Protein AF-A0A9W2XJ76-F1 (afdb_monomer_lite)

pLDDT: mean 70.14, std 24.73, range [24.8, 97.0]

Structure (mmCIF, N/CA/C/O backbone):
data_AF-A0A9W2XJ76-F1
#
_entry.id   AF-A0A9W2XJ76-F1
#
loop_
_atom_site.group_PDB
_atom_site.id
_atom_site.type_symbol
_atom_site.label_atom_id
_atom_site.label_alt_id
_atom_site.label_comp_id
_atom_site.label_asym_id
_atom_site.label_entity_id
_atom_site.label_seq_id
_atom_site.pdbx_PDB_ins_code
_atom_site.Cartn_x
_atom_site.Cartn_y
_atom_site.Cartn_z
_atom_site.occupancy
_atom_site.B_iso_or_equiv
_atom_site.auth_seq_id
_atom_site.auth_comp_id
_atom_site.auth_asym_id
_atom_site.auth_atom_id
_atom_site.pdbx_PDB_model_num
ATOM 1 N N . MET A 1 1 ? 12.621 5.490 34.654 1.00 49.81 1 MET A N 1
ATOM 2 C CA . MET A 1 1 ? 11.728 4.891 33.654 1.00 49.81 1 MET A CA 1
ATOM 3 C C . MET A 1 1 ? 11.368 3.554 34.236 1.00 49.81 1 MET A C 1
ATOM 5 O O . MET A 1 1 ? 12.256 2.725 34.402 1.00 49.81 1 MET A O 1
ATOM 9 N N . GLU A 1 2 ? 10.138 3.445 34.709 1.00 52.06 2 GLU A N 1
ATOM 10 C CA . GLU A 1 2 ? 9.515 2.141 34.898 1.00 52.06 2 GLU A CA 1
ATOM 11 C C . GLU A 1 2 ? 9.186 1.622 33.486 1.00 52.06 2 GLU A C 1
ATOM 13 O O . GLU A 1 2 ? 9.011 2.428 32.572 1.00 52.06 2 GLU A O 1
ATOM 18 N N . ASP A 1 3 ? 9.234 0.308 33.265 1.00 61.84 3 ASP A N 1
ATOM 19 C CA . ASP A 1 3 ? 8.864 -0.258 31.963 1.00 61.84 3 ASP A CA 1
ATOM 20 C C . ASP A 1 3 ? 7.332 -0.316 31.900 1.00 61.84 3 ASP A C 1
ATOM 22 O O . ASP A 1 3 ? 6.719 -1.207 32.495 1.00 61.84 3 ASP A O 1
ATOM 26 N N . ASP A 1 4 ? 6.722 0.654 31.215 1.00 74.88 4 ASP A N 1
ATOM 27 C CA . ASP A 1 4 ? 5.271 0.725 31.046 1.00 74.88 4 ASP A CA 1
ATOM 28 C C . ASP A 1 4 ? 4.713 -0.550 30.398 1.00 74.88 4 ASP A C 1
ATOM 30 O O . ASP A 1 4 ? 5.303 -1.144 29.487 1.00 74.88 4 ASP A O 1
ATOM 34 N N . ALA A 1 5 ? 3.555 -0.996 30.890 1.00 82.38 5 ALA A N 1
ATOM 35 C CA . ALA A 1 5 ? 2.955 -2.245 30.444 1.00 82.38 5 ALA A CA 1
ATOM 36 C C . ALA A 1 5 ? 2.554 -2.158 28.955 1.00 82.38 5 ALA A C 1
ATOM 38 O O . ALA A 1 5 ? 1.873 -1.206 28.560 1.00 82.38 5 ALA A O 1
ATOM 39 N N . PRO A 1 6 ? 2.927 -3.147 28.117 1.00 84.31 6 PRO A N 1
ATOM 40 C CA . PRO A 1 6 ? 2.654 -3.099 26.687 1.00 84.31 6 PRO A CA 1
ATOM 41 C C . PRO A 1 6 ? 1.154 -3.241 26.415 1.00 84.31 6 PRO A C 1
ATOM 43 O O . PRO A 1 6 ? 0.544 -4.248 26.781 1.00 84.31 6 PRO A O 1
ATOM 46 N N . VAL A 1 7 ? 0.571 -2.264 25.721 1.00 85.69 7 VAL A N 1
ATOM 47 C CA . VAL A 1 7 ? -0.830 -2.330 25.284 1.00 85.69 7 VAL A CA 1
ATOM 48 C C . VAL A 1 7 ? -0.956 -3.294 24.109 1.00 85.69 7 VAL A C 1
ATOM 50 O O . VAL A 1 7 ? -0.155 -3.280 23.172 1.00 85.69 7 VAL A O 1
ATOM 53 N N . ILE A 1 8 ? -1.968 -4.159 24.164 1.00 88.44 8 ILE A N 1
ATOM 54 C CA . ILE A 1 8 ? -2.186 -5.224 23.185 1.00 88.44 8 ILE A CA 1
ATOM 55 C C . ILE A 1 8 ? -3.552 -5.020 22.537 1.00 88.44 8 ILE A C 1
ATOM 57 O O . ILE A 1 8 ? -4.584 -5.169 23.189 1.00 88.44 8 ILE A O 1
ATOM 61 N N . TYR A 1 9 ? -3.556 -4.733 21.236 1.00 87.94 9 TYR A N 1
ATOM 62 C CA . TYR A 1 9 ? -4.773 -4.723 20.431 1.00 87.94 9 TYR A CA 1
ATOM 63 C C . TYR A 1 9 ? -4.997 -6.087 19.761 1.00 87.94 9 TYR A C 1
ATOM 65 O O . TYR A 1 9 ? -4.130 -6.589 19.043 1.00 87.94 9 TYR A O 1
ATOM 73 N N . GLY A 1 10 ? -6.161 -6.693 20.008 1.00 89.56 10 GLY A N 1
ATOM 74 C CA . GLY A 1 10 ? -6.577 -7.961 19.407 1.00 89.56 10 GLY A CA 1
ATOM 75 C C . GLY A 1 10 ? -7.349 -7.761 18.101 1.00 89.56 10 GLY A C 1
ATOM 76 O O . GLY A 1 10 ? -8.190 -6.872 18.003 1.00 89.56 10 GLY A O 1
ATOM 77 N N . LEU A 1 11 ? -7.089 -8.620 17.113 1.00 89.31 11 LEU A N 1
ATOM 78 C CA . LEU A 1 11 ? -7.784 -8.648 15.823 1.00 89.31 11 LEU A CA 1
ATOM 79 C C . LEU A 1 11 ? -8.655 -9.904 15.721 1.00 89.31 11 LEU A C 1
ATOM 81 O O . LEU A 1 11 ? -8.211 -10.999 16.063 1.00 89.31 11 LEU A O 1
ATOM 85 N N . GLU A 1 12 ? -9.878 -9.746 15.220 1.00 89.06 12 GLU A N 1
ATOM 86 C CA . GLU A 1 12 ? -10.845 -10.843 15.043 1.00 89.06 12 GLU A CA 1
ATOM 87 C C . GLU A 1 12 ? -10.521 -11.710 13.814 1.00 89.06 12 GLU A C 1
ATOM 89 O O . GLU A 1 12 ? -10.774 -12.916 13.799 1.00 89.06 12 GLU A O 1
ATOM 94 N N . PHE A 1 13 ? -9.903 -11.107 12.794 1.00 90.31 13 PHE A N 1
ATOM 95 C CA . PHE A 1 13 ? -9.449 -11.774 11.577 1.00 90.31 13 PHE A CA 1
ATOM 96 C C . PHE A 1 13 ? -7.923 -11.722 11.449 1.00 90.31 13 PHE A C 1
ATOM 98 O O . PHE A 1 13 ? -7.260 -10.835 11.989 1.00 90.31 13 PHE A O 1
ATOM 105 N N . GLN A 1 14 ? -7.351 -12.661 10.688 1.00 91.00 14 GLN A N 1
ATOM 106 C CA . GLN A 1 14 ? -5.931 -12.610 10.333 1.00 91.00 14 GLN A CA 1
ATOM 107 C C . GLN A 1 14 ? -5.629 -11.316 9.569 1.00 91.00 14 GLN A C 1
ATOM 109 O O . GLN A 1 14 ? -6.435 -10.883 8.748 1.00 91.00 14 GLN A O 1
ATOM 114 N N . ALA A 1 15 ? -4.464 -10.720 9.812 1.00 87.75 15 ALA A N 1
ATOM 115 C CA . ALA A 1 15 ? -4.019 -9.496 9.157 1.00 87.75 15 ALA A CA 1
ATOM 116 C C . ALA A 1 15 ? -2.568 -9.626 8.691 1.00 87.75 15 ALA A C 1
ATOM 118 O O . ALA A 1 15 ? -1.781 -10.392 9.247 1.00 87.75 15 ALA A O 1
ATOM 119 N N . ARG A 1 16 ? -2.213 -8.866 7.652 1.00 86.06 16 ARG A N 1
ATOM 120 C CA . ARG A 1 16 ? -0.876 -8.916 7.029 1.00 86.06 16 ARG A CA 1
ATOM 121 C C . ARG A 1 16 ? -0.319 -7.541 6.686 1.00 86.06 16 ARG A C 1
ATOM 123 O O . ARG A 1 16 ? 0.897 -7.359 6.691 1.00 86.06 16 ARG A O 1
ATOM 130 N N . ALA A 1 17 ? -1.193 -6.585 6.384 1.00 88.62 17 ALA A N 1
ATOM 131 C CA . ALA A 1 17 ? -0.817 -5.216 6.074 1.00 88.62 17 ALA A CA 1
ATOM 132 C C . ALA A 1 17 ? -0.960 -4.322 7.315 1.00 88.62 17 ALA A C 1
ATOM 134 O O . ALA A 1 17 ? -2.017 -4.296 7.939 1.00 88.62 17 ALA A O 1
ATOM 135 N N . LEU A 1 18 ? 0.096 -3.569 7.625 1.00 92.12 18 LEU A N 1
ATOM 136 C CA . LEU A 1 18 ? 0.134 -2.505 8.631 1.00 92.12 18 LEU A CA 1
ATOM 137 C C . LEU A 1 18 ? 0.858 -1.303 8.019 1.00 92.12 18 LEU A C 1
ATOM 139 O O . LEU A 1 18 ? 1.911 -1.466 7.396 1.00 92.12 18 LEU A O 1
ATOM 143 N N . THR A 1 19 ? 0.344 -0.098 8.245 1.00 93.12 19 THR A N 1
ATOM 144 C CA . THR A 1 19 ? 1.061 1.151 7.964 1.00 93.12 19 THR A CA 1
ATOM 145 C C . THR A 1 19 ? 0.672 2.236 8.967 1.00 93.12 19 THR A C 1
ATOM 147 O O . THR A 1 19 ? -0.400 2.162 9.557 1.00 93.12 19 THR A O 1
ATOM 150 N N . ALA A 1 20 ? 1.523 3.240 9.173 1.00 92.00 20 ALA A N 1
ATOM 151 C CA . ALA A 1 20 ? 1.112 4.466 9.863 1.00 92.00 20 ALA A CA 1
ATOM 152 C C . ALA A 1 20 ? 0.264 5.331 8.914 1.00 92.00 20 ALA A C 1
ATOM 154 O O . ALA A 1 20 ? 0.480 5.292 7.697 1.00 92.00 20 ALA A O 1
ATOM 155 N N . GLN A 1 21 ? -0.673 6.123 9.442 1.00 91.69 21 GLN A N 1
ATOM 156 C CA . GLN A 1 21 ? -1.415 7.099 8.638 1.00 91.69 21 GLN A CA 1
ATOM 157 C C . GLN A 1 21 ? -0.499 8.301 8.348 1.00 91.69 21 GLN A C 1
ATOM 159 O O . GLN A 1 21 ? -0.374 9.210 9.151 1.00 91.69 21 GLN A O 1
ATOM 164 N N . ALA A 1 22 ? 0.207 8.278 7.213 1.00 88.31 22 ALA A N 1
ATOM 165 C CA . ALA A 1 22 ? 1.370 9.141 6.957 1.00 88.31 22 ALA A CA 1
ATOM 166 C C . ALA A 1 22 ? 1.093 10.657 6.858 1.00 88.31 22 ALA A C 1
ATOM 168 O O . ALA A 1 22 ? 2.046 11.432 6.896 1.00 88.31 22 ALA A O 1
ATOM 169 N N . ALA A 1 23 ? -0.172 11.054 6.704 1.00 89.38 23 ALA A N 1
ATOM 170 C CA . ALA A 1 23 ? -0.636 12.442 6.720 1.00 89.38 23 ALA A CA 1
ATOM 171 C C . ALA A 1 23 ? -1.282 12.858 8.058 1.00 89.38 23 ALA A C 1
ATOM 173 O O . ALA A 1 23 ? -1.756 13.983 8.168 1.00 89.38 23 ALA A O 1
ATOM 174 N N . GLU A 1 24 ? -1.331 11.964 9.050 1.00 89.44 24 GLU A N 1
ATOM 175 C CA . GLU A 1 24 ? -1.649 12.318 10.433 1.00 89.44 24 GLU A CA 1
ATOM 176 C C . GLU A 1 24 ? -0.339 12.651 11.158 1.00 89.44 24 GLU A C 1
ATOM 178 O O . GLU A 1 24 ? 0.627 11.883 11.099 1.00 89.44 24 GLU A O 1
ATOM 183 N N . THR A 1 25 ? -0.286 13.824 11.784 1.00 88.19 25 THR A N 1
ATOM 184 C CA . THR A 1 25 ? 0.904 14.344 12.478 1.00 88.19 25 THR A CA 1
ATOM 185 C C . THR A 1 25 ? 0.696 14.504 13.973 1.00 88.19 25 THR A C 1
ATOM 187 O O . THR A 1 25 ? 1.684 14.581 14.704 1.00 88.19 25 THR A O 1
ATOM 190 N N . ASP A 1 26 ? -0.562 14.525 14.415 1.00 88.50 26 ASP A N 1
ATOM 191 C CA . ASP A 1 26 ? -0.940 15.001 15.744 1.00 88.50 26 ASP A CA 1
ATOM 192 C C . ASP A 1 26 ? -1.406 13.842 16.653 1.00 88.50 26 ASP A C 1
ATOM 194 O O . ASP A 1 26 ? -1.561 14.029 17.857 1.00 88.50 26 ASP A O 1
ATOM 198 N N . ALA A 1 27 ? -1.572 12.632 16.096 1.00 88.31 27 ALA A N 1
ATOM 199 C CA . ALA A 1 27 ? -1.938 11.401 16.804 1.00 88.31 27 ALA A CA 1
ATOM 200 C C . ALA A 1 27 ? -1.112 10.183 16.333 1.00 88.31 27 ALA A C 1
ATOM 202 O O . ALA A 1 27 ? -0.739 10.075 15.159 1.00 88.31 27 ALA A O 1
ATOM 203 N N . ILE A 1 28 ? -0.850 9.219 17.226 1.00 90.94 28 ILE A N 1
ATOM 204 C CA . ILE A 1 28 ? -0.092 7.997 16.902 1.00 90.94 28 ILE A CA 1
ATOM 205 C C . ILE A 1 28 ? -1.028 6.958 16.263 1.00 90.94 28 ILE A C 1
ATOM 207 O O . ILE A 1 28 ? -1.509 6.024 16.909 1.00 90.94 28 ILE A O 1
ATOM 211 N N . ARG A 1 29 ? -1.287 7.135 14.963 1.00 91.75 29 ARG A N 1
ATOM 212 C CA . ARG A 1 29 ? -2.337 6.409 14.237 1.00 91.75 29 ARG A CA 1
ATOM 213 C C . ARG A 1 29 ? -1.826 5.380 13.223 1.00 91.75 29 ARG A C 1
ATOM 215 O O . ARG A 1 29 ? -0.989 5.671 12.360 1.00 91.75 29 ARG A O 1
ATOM 222 N N . PHE A 1 30 ? -2.406 4.180 13.257 1.00 94.19 30 PHE A N 1
ATOM 223 C CA . PHE A 1 30 ? -2.074 3.060 12.369 1.00 94.19 30 PHE A CA 1
ATOM 224 C C . PHE A 1 30 ? -3.290 2.494 11.624 1.00 94.19 30 PHE A C 1
ATOM 226 O O . PHE A 1 30 ? -4.406 2.497 12.130 1.00 94.19 30 PHE A O 1
ATOM 233 N N . LEU A 1 31 ? -3.051 1.946 10.430 1.00 95.81 31 LEU A N 1
ATOM 234 C CA . LEU A 1 31 ? -4.028 1.245 9.593 1.00 95.81 31 LEU A CA 1
ATOM 235 C C . LEU A 1 31 ? -3.633 -0.232 9.470 1.00 95.81 31 LEU A C 1
ATOM 237 O O . LEU A 1 31 ? -2.517 -0.527 9.030 1.00 95.81 31 LEU A O 1
ATOM 241 N N . VAL A 1 32 ? -4.543 -1.151 9.804 1.00 96.56 32 VAL A N 1
ATOM 242 C CA . VAL A 1 32 ? -4.340 -2.611 9.720 1.00 96.56 32 VAL A CA 1
ATOM 243 C C . VAL A 1 32 ? -5.375 -3.254 8.803 1.00 96.56 32 VAL A C 1
ATOM 245 O O . VAL A 1 32 ? -6.569 -3.059 9.002 1.00 96.56 32 VAL A O 1
ATOM 248 N N . GLY A 1 33 ? -4.922 -4.046 7.826 1.00 95.06 33 GLY A N 1
ATOM 249 C CA . GLY A 1 33 ? -5.776 -4.725 6.845 1.00 95.06 33 GLY A CA 1
ATOM 250 C C . GLY A 1 33 ? -5.886 -6.234 7.057 1.00 95.06 33 GLY A C 1
ATOM 251 O O . GLY A 1 33 ? -4.862 -6.925 7.154 1.00 95.06 33 GLY A O 1
ATOM 252 N N . THR A 1 34 ? -7.121 -6.739 7.080 1.00 94.94 34 THR A N 1
ATOM 253 C CA . THR A 1 34 ? -7.435 -8.162 7.283 1.00 94.94 34 THR A CA 1
ATOM 254 C C . THR A 1 34 ? -7.310 -9.014 6.011 1.00 94.94 34 THR A C 1
ATOM 256 O O . THR A 1 34 ? -7.256 -8.502 4.892 1.00 94.94 34 THR A O 1
ATOM 259 N N . GLN A 1 35 ? -7.286 -10.337 6.191 1.00 93.50 35 GLN A N 1
ATOM 260 C CA . GLN A 1 35 ? -7.224 -11.368 5.150 1.00 93.50 35 GLN A CA 1
ATOM 261 C C . GLN A 1 35 ? -8.243 -12.492 5.428 1.00 93.50 35 GLN A C 1
ATOM 263 O O . GLN A 1 35 ? -7.893 -13.631 5.731 1.00 93.50 35 GLN A O 1
ATOM 268 N N . SER A 1 36 ? -9.531 -12.152 5.383 1.00 90.81 36 SER A N 1
ATOM 269 C CA . SER A 1 36 ? -10.644 -13.098 5.472 1.00 90.81 36 SER A CA 1
ATOM 270 C C . SER A 1 36 ? -11.057 -13.592 4.084 1.00 90.81 36 SER A C 1
ATOM 272 O O . SER A 1 36 ? -11.320 -12.797 3.184 1.00 90.81 36 SER A O 1
ATOM 274 N N . LEU A 1 37 ? -11.178 -14.916 3.945 1.00 87.25 37 LEU A N 1
ATOM 275 C CA . LEU A 1 37 ? -11.743 -15.605 2.774 1.00 87.25 37 LEU A CA 1
ATOM 276 C C . LEU A 1 37 ? -13.251 -15.907 2.914 1.00 87.25 37 LEU A C 1
ATOM 278 O O . LEU A 1 37 ? -13.826 -16.552 2.040 1.00 87.25 37 LEU A O 1
ATOM 282 N N . LYS A 1 38 ? -13.878 -15.532 4.039 1.00 88.50 38 LYS A N 1
ATOM 283 C CA . LYS A 1 38 ? -15.260 -15.927 4.400 1.00 88.50 38 LYS A CA 1
ATOM 284 C C . LYS A 1 38 ? -16.198 -14.764 4.719 1.00 88.50 38 LYS A C 1
ATOM 286 O O . LYS A 1 38 ? -17.409 -14.952 4.705 1.00 88.50 38 LYS A O 1
ATOM 291 N N . PHE A 1 39 ? -15.636 -13.610 5.050 1.00 90.56 39 PHE A N 1
ATOM 292 C CA . PHE A 1 39 ? -16.341 -12.410 5.487 1.00 90.56 39 PHE A CA 1
ATOM 293 C C . PHE A 1 39 ? -15.743 -11.210 4.756 1.00 90.56 39 PHE A C 1
ATOM 295 O O . PHE A 1 39 ? -14.593 -11.288 4.310 1.00 90.56 39 PHE A O 1
ATOM 302 N N . ASP A 1 40 ? -16.492 -10.111 4.672 1.00 92.62 40 ASP A N 1
ATOM 303 C CA . ASP A 1 40 ? -15.953 -8.842 4.183 1.00 92.62 40 ASP A CA 1
ATOM 304 C C . ASP A 1 40 ? -14.705 -8.455 4.983 1.00 92.62 40 ASP A C 1
ATOM 306 O O . ASP A 1 40 ? -14.625 -8.665 6.198 1.00 92.62 40 ASP A O 1
ATOM 310 N N . ASN A 1 41 ? -13.704 -7.920 4.286 1.00 94.81 41 ASN A N 1
ATOM 311 C CA . ASN A 1 41 ? -12.463 -7.515 4.923 1.00 94.81 41 ASN A CA 1
ATOM 312 C C . ASN A 1 41 ? -12.615 -6.146 5.580 1.00 94.81 41 ASN A C 1
ATOM 314 O O . ASN A 1 41 ? -13.583 -5.423 5.350 1.00 94.81 41 ASN A O 1
ATOM 318 N N . GLN A 1 42 ? -11.666 -5.807 6.443 1.00 95.69 42 GLN A N 1
ATOM 319 C CA . GLN A 1 42 ? -11.723 -4.633 7.295 1.00 95.69 42 GLN A CA 1
ATOM 320 C C . GLN A 1 42 ? -10.382 -3.900 7.275 1.00 95.69 42 GLN A C 1
ATOM 322 O O . GLN A 1 42 ? -9.313 -4.521 7.230 1.00 95.69 42 GLN A O 1
ATOM 327 N N . ILE A 1 43 ? -10.447 -2.570 7.333 1.00 96.31 43 ILE A N 1
ATOM 328 C CA . ILE A 1 43 ? -9.339 -1.728 7.773 1.00 96.31 43 ILE A CA 1
ATOM 329 C C . ILE A 1 43 ? -9.655 -1.259 9.189 1.00 96.31 43 ILE A C 1
ATOM 331 O O . ILE A 1 43 ? -10.570 -0.464 9.397 1.00 96.31 43 ILE A O 1
ATOM 335 N N . HIS A 1 44 ? -8.884 -1.751 10.156 1.00 95.06 44 HIS A N 1
ATOM 336 C CA . HIS A 1 44 ? -8.889 -1.211 11.511 1.00 95.06 44 HIS A CA 1
ATOM 337 C C . HIS A 1 44 ? -8.008 0.035 11.530 1.00 95.06 44 HIS A C 1
ATOM 339 O O . HIS A 1 44 ? -6.844 -0.020 11.121 1.00 95.06 44 HIS A O 1
ATOM 345 N N . ILE A 1 45 ? -8.563 1.137 12.016 1.00 95.00 45 ILE A N 1
ATOM 346 C CA . ILE A 1 45 ? -7.839 2.364 12.320 1.00 95.00 45 ILE A CA 1
ATOM 347 C C . ILE A 1 45 ? -7.609 2.351 13.826 1.00 95.00 45 ILE A C 1
ATOM 349 O O . ILE A 1 45 ? -8.563 2.256 14.595 1.00 95.00 45 ILE A O 1
ATOM 353 N N . ILE A 1 46 ? -6.341 2.346 14.220 1.00 93.56 46 ILE A N 1
ATOM 354 C CA . ILE A 1 46 ? -5.885 2.186 15.599 1.00 93.56 46 ILE A CA 1
ATOM 355 C C . ILE A 1 46 ? -5.268 3.513 16.018 1.00 93.56 46 ILE A C 1
ATOM 357 O O . ILE A 1 46 ? -4.247 3.908 15.452 1.00 93.56 46 ILE A O 1
ATOM 361 N N . ASP A 1 47 ? -5.879 4.162 17.001 1.00 92.25 47 ASP A N 1
ATOM 362 C CA . ASP A 1 47 ? -5.367 5.371 17.637 1.00 92.25 47 ASP A CA 1
ATOM 363 C C . ASP A 1 47 ? -4.742 5.007 18.976 1.00 92.25 47 ASP A C 1
ATOM 365 O O . ASP A 1 47 ? -5.427 4.481 19.854 1.00 92.25 47 ASP A O 1
ATOM 369 N N . PHE A 1 48 ? -3.443 5.264 19.121 1.00 91.56 48 PHE A N 1
ATOM 370 C CA . PHE A 1 48 ? -2.724 5.078 20.375 1.00 91.56 48 PHE A CA 1
ATOM 371 C C . PHE A 1 48 ? -2.505 6.426 21.067 1.00 91.56 48 PHE A C 1
ATOM 373 O O . PHE A 1 48 ? -1.914 7.341 20.495 1.00 91.56 48 PHE A O 1
ATOM 380 N N . ASP A 1 49 ? -2.991 6.513 22.299 1.00 90.31 49 ASP A N 1
ATOM 381 C CA . ASP A 1 49 ? -2.759 7.596 23.248 1.00 90.31 49 ASP A CA 1
ATOM 382 C C . ASP A 1 49 ? -1.614 7.160 24.174 1.00 90.31 49 ASP A C 1
ATOM 384 O O . ASP A 1 49 ? -1.779 6.223 24.962 1.00 90.31 49 ASP A O 1
ATOM 388 N N . ASP A 1 50 ? -0.447 7.797 24.044 1.00 88.62 50 ASP A N 1
ATOM 389 C CA . ASP A 1 50 ? 0.753 7.487 24.826 1.00 88.62 50 ASP A CA 1
ATOM 390 C C . ASP A 1 50 ? 0.835 8.233 26.169 1.00 88.62 50 ASP A C 1
ATOM 392 O O . ASP A 1 50 ? 1.653 7.857 27.009 1.00 88.62 50 ASP A O 1
ATOM 396 N N . GLU A 1 51 ? -0.039 9.214 26.427 1.00 89.38 51 GLU A N 1
ATOM 397 C CA . GLU A 1 51 ? -0.165 9.856 27.745 1.00 89.38 51 GLU A CA 1
ATOM 398 C C . GLU A 1 51 ? -0.990 8.991 28.712 1.00 89.38 51 GLU A C 1
ATOM 400 O O . GLU A 1 51 ? -0.624 8.829 29.877 1.00 89.38 51 GLU A O 1
ATOM 405 N N . ASN A 1 52 ? -2.088 8.403 28.227 1.00 88.81 52 ASN A N 1
ATOM 406 C CA . ASN A 1 52 ? -2.992 7.552 29.009 1.00 88.81 52 ASN A CA 1
ATOM 407 C C . ASN A 1 52 ? -2.746 6.045 28.802 1.00 88.81 52 ASN A C 1
ATOM 409 O O . ASN A 1 52 ? -3.322 5.226 29.521 1.00 88.81 52 ASN A O 1
ATOM 413 N N . ASN A 1 53 ? -1.895 5.671 27.839 1.00 88.56 53 ASN A N 1
ATOM 414 C CA . ASN A 1 53 ? -1.605 4.291 27.433 1.00 88.56 53 ASN A CA 1
ATOM 415 C C . ASN A 1 53 ? -2.873 3.529 26.968 1.00 88.56 53 ASN A C 1
ATOM 417 O O . ASN A 1 53 ? -3.100 2.368 27.322 1.00 88.56 53 ASN A O 1
ATOM 421 N N . ILE A 1 54 ? -3.727 4.204 26.187 1.00 89.50 54 ILE A N 1
ATOM 422 C CA . ILE A 1 54 ? -5.035 3.716 25.709 1.00 89.50 54 ILE A CA 1
ATOM 423 C C . ILE A 1 54 ? -4.992 3.474 24.194 1.00 89.50 54 ILE A C 1
ATOM 425 O O . ILE A 1 54 ? -4.338 4.200 23.450 1.00 89.50 54 ILE A O 1
ATOM 429 N N . ILE A 1 55 ? -5.724 2.457 23.721 1.00 90.62 55 ILE A N 1
ATOM 430 C CA . ILE A 1 55 ? -5.992 2.252 22.291 1.00 90.62 55 ILE A CA 1
ATOM 431 C C . ILE A 1 55 ? -7.478 2.472 21.999 1.00 90.62 55 ILE A C 1
ATOM 433 O O . ILE A 1 55 ? -8.330 1.719 22.474 1.00 90.62 55 ILE A O 1
ATOM 437 N N . ASN A 1 56 ? -7.760 3.455 21.148 1.00 90.94 56 ASN A N 1
ATOM 438 C CA . ASN A 1 56 ? -9.054 3.660 20.506 1.00 90.94 56 ASN A CA 1
ATOM 439 C C . ASN A 1 56 ? -9.069 2.988 19.121 1.00 90.94 56 ASN A C 1
ATOM 441 O O . ASN A 1 56 ? -8.020 2.761 18.508 1.00 90.94 56 ASN A O 1
ATOM 445 N N . LYS A 1 57 ? -10.261 2.634 18.620 1.00 90.50 57 LYS A N 1
ATOM 446 C CA . LYS A 1 57 ? -10.419 1.943 17.330 1.00 90.50 57 LYS A CA 1
ATOM 447 C C . LYS A 1 57 ? -11.612 2.458 16.527 1.00 90.50 57 LYS A C 1
ATOM 449 O O . LYS A 1 57 ? -12.686 2.651 17.088 1.00 90.50 57 LYS A O 1
ATOM 454 N N . ASN A 1 58 ? -11.460 2.525 15.206 1.00 93.00 58 ASN A N 1
ATOM 455 C CA . ASN A 1 58 ? -12.577 2.437 14.259 1.00 93.00 58 ASN A CA 1
ATOM 456 C C . ASN A 1 58 ? -12.308 1.307 13.243 1.00 93.00 58 ASN A C 1
ATOM 458 O O . ASN A 1 58 ? -11.170 0.866 13.075 1.00 93.00 58 ASN A O 1
ATOM 462 N N . VAL A 1 59 ? -13.350 0.790 12.593 1.00 93.94 59 VAL A N 1
ATOM 463 C CA . VAL A 1 59 ? -13.295 -0.339 11.658 1.00 93.94 59 VAL A CA 1
ATOM 464 C C . VAL A 1 59 ? -14.117 -0.011 10.413 1.00 93.94 59 VAL A C 1
ATOM 466 O O . VAL A 1 59 ? -15.338 0.110 10.484 1.00 93.94 59 VAL A O 1
ATOM 469 N N . LEU A 1 60 ? -13.447 0.097 9.265 1.00 95.94 60 LEU A N 1
ATOM 470 C CA . LEU A 1 60 ? -14.079 0.356 7.969 1.00 95.94 60 LEU A CA 1
ATOM 471 C C . LEU A 1 60 ? -14.107 -0.914 7.109 1.00 95.94 60 LEU A C 1
ATOM 473 O O . LEU A 1 60 ? -13.108 -1.631 7.029 1.00 95.94 60 LEU A O 1
ATOM 477 N N . LEU A 1 61 ? -15.223 -1.181 6.427 1.00 96.12 61 LEU A N 1
ATOM 478 C CA . LEU A 1 61 ? -15.361 -2.312 5.509 1.00 96.12 61 LEU A CA 1
ATOM 479 C C . LEU A 1 61 ? -14.573 -2.097 4.209 1.00 96.12 61 LEU A C 1
ATOM 481 O O . LEU A 1 61 ? -14.670 -1.069 3.536 1.00 96.12 61 LEU A O 1
ATOM 485 N N . HIS A 1 62 ? -13.862 -3.148 3.814 1.00 95.88 62 HIS A N 1
ATOM 486 C CA . HIS A 1 62 ? -13.202 -3.334 2.529 1.00 95.88 62 HIS A CA 1
ATOM 487 C C . HIS A 1 62 ? -13.822 -4.558 1.843 1.00 95.88 62 HIS A C 1
ATOM 489 O O . HIS A 1 62 ? -13.398 -5.701 2.012 1.00 95.88 62 HIS A O 1
ATOM 495 N N . GLN A 1 63 ? -14.880 -4.317 1.072 1.00 93.00 63 GLN A N 1
ATOM 496 C CA . GLN A 1 63 ? -15.675 -5.373 0.428 1.00 93.00 63 GLN A CA 1
ATOM 497 C C . GLN A 1 63 ? -15.054 -5.892 -0.886 1.00 93.00 63 GLN A C 1
ATOM 499 O O . GLN A 1 63 ? -15.689 -6.634 -1.633 1.00 93.00 63 GLN A O 1
ATOM 504 N N . ALA A 1 64 ? -13.832 -5.467 -1.228 1.00 92.56 64 ALA A N 1
ATOM 505 C CA . ALA A 1 64 ? -13.240 -5.747 -2.536 1.00 92.56 64 ALA A CA 1
ATOM 506 C C . ALA A 1 64 ? -12.332 -6.989 -2.557 1.00 92.56 64 ALA A C 1
ATOM 508 O O . ALA A 1 64 ? -12.187 -7.600 -3.619 1.00 92.56 64 ALA A O 1
ATOM 509 N N . GLY A 1 65 ? -11.753 -7.386 -1.416 1.00 92.94 65 GLY A N 1
ATOM 510 C CA . GLY A 1 65 ? -10.958 -8.613 -1.296 1.00 92.94 65 GLY A CA 1
ATOM 511 C C . GLY A 1 65 ? -10.086 -8.684 -0.038 1.00 92.94 65 GLY A C 1
ATOM 512 O O . GLY A 1 65 ? -10.103 -7.780 0.791 1.00 92.94 65 GLY A O 1
ATOM 513 N N . GLU A 1 66 ? -9.289 -9.749 0.094 1.00 94.06 66 GLU A N 1
ATOM 514 C CA . GLU A 1 66 ? -8.273 -9.854 1.157 1.00 94.06 66 GLU A CA 1
ATOM 515 C C . GLU A 1 66 ? -7.243 -8.729 1.001 1.00 94.06 66 GLU A C 1
ATOM 517 O O . GLU A 1 66 ? -6.773 -8.506 -0.113 1.00 94.06 66 GLU A O 1
ATOM 522 N N . ILE A 1 67 ? -6.803 -8.069 2.073 1.00 95.06 67 ILE A N 1
ATOM 523 C CA . ILE A 1 67 ? -5.860 -6.946 1.968 1.00 95.06 67 ILE A CA 1
ATOM 524 C C . ILE A 1 67 ? -4.415 -7.451 2.090 1.00 95.06 67 ILE A C 1
ATOM 526 O O . ILE A 1 67 ? -3.991 -7.948 3.131 1.00 95.06 67 ILE A O 1
ATOM 530 N N . TRP A 1 68 ? -3.625 -7.313 1.023 1.00 92.94 68 TRP A N 1
ATOM 531 C CA . TRP A 1 68 ? -2.234 -7.792 0.951 1.00 92.94 68 TRP A CA 1
ATOM 532 C C . TRP A 1 68 ? -1.188 -6.688 1.147 1.00 92.94 68 TRP A C 1
ATOM 534 O O . TRP A 1 68 ? -0.081 -6.965 1.611 1.00 92.94 68 TRP A O 1
ATOM 544 N N . HIS A 1 69 ? -1.543 -5.435 0.855 1.00 94.19 69 HIS A N 1
ATOM 545 C CA . HIS A 1 69 ? -0.722 -4.252 1.119 1.00 94.19 69 HIS A CA 1
ATOM 546 C C . HIS A 1 69 ? -1.626 -3.044 1.403 1.00 94.19 69 HIS A C 1
ATOM 548 O O . HIS A 1 69 ? -2.645 -2.894 0.734 1.00 94.19 69 HIS A O 1
ATOM 554 N N . ILE A 1 70 ? -1.229 -2.157 2.325 1.00 95.50 70 ILE A N 1
ATOM 555 C CA . ILE A 1 70 ? -1.829 -0.824 2.520 1.00 95.50 70 ILE A CA 1
ATOM 556 C C . ILE A 1 70 ? -0.724 0.230 2.403 1.00 95.50 70 ILE A C 1
ATOM 558 O O . ILE A 1 70 ? 0.361 0.060 2.960 1.00 95.50 70 ILE A O 1
ATOM 562 N N . GLY A 1 71 ? -1.004 1.338 1.720 1.00 94.94 71 GLY A N 1
ATOM 563 C CA . GLY A 1 71 ? -0.243 2.580 1.846 1.00 94.94 71 GLY A CA 1
ATOM 564 C C . GLY A 1 71 ? -1.167 3.735 2.224 1.00 94.94 71 GLY A C 1
ATOM 565 O O . GLY A 1 71 ? -2.125 3.993 1.507 1.00 94.94 71 GLY A O 1
ATOM 566 N N . ALA A 1 72 ? -0.887 4.459 3.306 1.00 94.25 72 ALA A N 1
ATOM 567 C CA . ALA A 1 72 ? -1.571 5.720 3.600 1.00 94.25 72 ALA A CA 1
ATOM 568 C C . ALA A 1 72 ? -1.042 6.840 2.691 1.00 94.25 72 ALA A C 1
ATOM 570 O O . ALA A 1 72 ? 0.160 6.866 2.403 1.00 94.25 72 ALA A O 1
ATOM 571 N N . SER A 1 73 ? -1.916 7.750 2.256 1.00 95.00 73 SER A N 1
ATOM 572 C CA . SER A 1 73 ? -1.497 8.965 1.554 1.00 95.00 73 SER A CA 1
ATOM 573 C C . SER A 1 73 ? -0.632 9.845 2.475 1.00 95.00 73 SER A C 1
ATOM 575 O O . SER A 1 73 ? -0.877 9.896 3.681 1.00 95.00 73 SER A O 1
ATOM 577 N N . PRO A 1 74 ? 0.393 10.529 1.934 1.00 91.62 74 PRO A N 1
ATOM 578 C CA . PRO A 1 74 ? 1.238 11.464 2.671 1.00 91.62 74 PRO A CA 1
ATOM 579 C C . PRO A 1 74 ? 0.687 12.901 2.680 1.00 91.62 74 PRO A C 1
ATOM 581 O O . PRO A 1 74 ? 1.337 13.772 3.247 1.00 91.62 74 PRO A O 1
ATOM 584 N N . ALA A 1 75 ? -0.461 13.157 2.036 1.00 92.06 75 ALA A N 1
ATOM 585 C CA . ALA A 1 75 ? -1.051 14.496 1.903 1.00 92.06 75 ALA A CA 1
ATOM 586 C C . ALA A 1 75 ? -2.518 14.607 2.372 1.00 92.06 75 ALA A C 1
ATOM 588 O O . ALA A 1 75 ? -2.981 15.711 2.636 1.00 92.06 75 ALA A O 1
ATOM 589 N N . ASP A 1 76 ? -3.248 13.492 2.492 1.00 93.12 76 ASP A N 1
ATOM 590 C CA . ASP A 1 76 ? -4.631 13.457 2.994 1.00 93.12 76 ASP A CA 1
ATOM 591 C C . ASP A 1 76 ? -4.808 12.218 3.877 1.00 93.12 76 ASP A C 1
ATOM 593 O O . ASP A 1 76 ? -4.679 11.088 3.400 1.00 93.12 76 ASP A O 1
ATOM 597 N N . LYS A 1 77 ? -5.105 12.412 5.166 1.00 93.31 77 LYS A N 1
ATOM 598 C CA . LYS A 1 77 ? -5.236 11.304 6.122 1.00 93.31 77 LYS A CA 1
ATOM 599 C C . LYS A 1 77 ? -6.415 10.372 5.817 1.00 93.31 77 LYS A C 1
ATOM 601 O O . LYS A 1 77 ? -6.342 9.184 6.126 1.00 93.31 77 LYS A O 1
ATOM 606 N N . SER A 1 78 ? -7.450 10.872 5.139 1.00 94.31 78 SER A N 1
ATOM 607 C CA . SER A 1 78 ? -8.612 10.086 4.709 1.00 94.31 78 SER A CA 1
ATOM 608 C C . SER A 1 78 ? -8.341 9.199 3.488 1.00 94.31 78 SER A C 1
ATOM 610 O O . SER A 1 78 ? -9.170 8.346 3.176 1.00 94.31 78 SER A O 1
ATOM 612 N N . VAL A 1 79 ? -7.206 9.357 2.792 1.00 95.38 79 VAL A N 1
ATOM 613 C CA . VAL A 1 79 ? -6.916 8.648 1.534 1.00 95.38 79 VAL A CA 1
ATOM 614 C C . VAL A 1 79 ? -5.859 7.558 1.723 1.00 95.38 79 VAL A C 1
ATOM 616 O O . VAL A 1 79 ? -4.802 7.758 2.323 1.00 95.38 79 VAL A O 1
ATOM 619 N N . LEU A 1 80 ? -6.119 6.378 1.159 1.00 96.75 80 LEU A N 1
ATOM 620 C CA . LEU A 1 80 ? -5.228 5.218 1.239 1.00 96.75 80 LEU A CA 1
ATOM 621 C C . LEU A 1 80 ? -5.251 4.388 -0.049 1.00 96.75 80 LEU A C 1
ATOM 623 O O . LEU A 1 80 ? -6.209 4.410 -0.812 1.00 96.75 80 LEU A O 1
ATOM 627 N N . THR A 1 81 ? -4.201 3.612 -0.291 1.00 97.00 81 THR A N 1
ATOM 628 C CA . THR A 1 81 ? -4.160 2.578 -1.331 1.00 97.00 81 THR A CA 1
ATOM 629 C C . THR A 1 81 ? -4.182 1.198 -0.706 1.00 97.00 81 THR A C 1
ATOM 631 O O . THR A 1 81 ? -3.562 0.975 0.335 1.00 97.00 81 THR A O 1
ATOM 634 N N . THR A 1 82 ? -4.844 0.253 -1.372 1.00 96.69 82 THR A N 1
ATOM 635 C CA . THR A 1 82 ? -4.710 -1.174 -1.065 1.00 96.69 82 THR A CA 1
ATOM 636 C C . THR A 1 82 ? -4.289 -1.961 -2.298 1.00 96.69 82 THR A C 1
ATOM 638 O O . THR A 1 82 ? -4.718 -1.65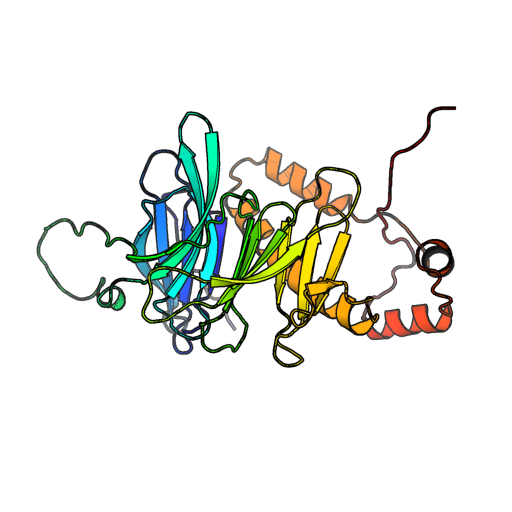2 -3.411 1.00 96.69 82 THR A O 1
ATOM 641 N N . CYS A 1 83 ? -3.478 -2.999 -2.090 1.00 94.94 83 CYS A N 1
ATOM 642 C CA . CYS A 1 83 ? -3.456 -4.151 -2.992 1.00 94.94 83 CYS A CA 1
ATOM 643 C C . CYS A 1 83 ? -4.263 -5.261 -2.336 1.00 94.94 83 CYS A C 1
ATOM 645 O O . CYS A 1 83 ? -4.065 -5.537 -1.148 1.00 94.94 83 CYS A O 1
ATOM 647 N N . TYR A 1 84 ? -5.174 -5.864 -3.091 1.00 94.25 84 TYR A N 1
ATOM 648 C CA . TYR A 1 84 ? -6.161 -6.792 -2.566 1.00 94.25 84 TYR A CA 1
ATOM 649 C C . TYR A 1 84 ? -6.386 -7.976 -3.506 1.00 94.25 84 TYR A C 1
ATOM 651 O O . TYR A 1 84 ? -6.358 -7.825 -4.725 1.00 94.25 84 TYR A O 1
ATOM 659 N N . ASN A 1 85 ? -6.616 -9.158 -2.939 1.00 92.94 85 ASN A N 1
ATOM 660 C CA . ASN A 1 85 ? -6.925 -10.357 -3.711 1.00 92.94 85 ASN A CA 1
ATOM 661 C C . ASN A 1 85 ? -8.436 -10.537 -3.816 1.00 92.94 85 ASN A C 1
ATOM 663 O O . ASN A 1 85 ? -9.119 -10.680 -2.801 1.00 92.94 85 ASN A O 1
ATOM 667 N N . LYS A 1 86 ? -8.940 -10.609 -5.048 1.00 88.69 86 LYS A N 1
ATOM 668 C CA . LYS A 1 86 ? -10.328 -10.960 -5.347 1.00 88.69 86 LYS A CA 1
ATOM 669 C C . LYS A 1 86 ? -10.403 -12.332 -6.013 1.00 88.69 86 LYS A C 1
ATOM 671 O O . LYS A 1 86 ? -9.594 -12.658 -6.880 1.00 88.69 86 LYS A O 1
ATOM 676 N N . THR A 1 87 ? -11.405 -13.124 -5.643 1.00 85.06 87 THR A N 1
ATOM 677 C CA . THR A 1 87 ? -11.760 -14.366 -6.337 1.00 85.06 87 THR A CA 1
ATOM 678 C C . THR A 1 87 ? -12.774 -14.108 -7.458 1.00 85.06 87 THR A C 1
ATOM 680 O O . THR A 1 87 ? -13.756 -13.385 -7.289 1.00 85.06 87 THR A O 1
ATOM 683 N N . SER A 1 88 ? -12.537 -14.711 -8.622 1.00 77.75 88 SER A N 1
ATOM 684 C CA . SER A 1 88 ? -13.437 -14.695 -9.784 1.00 77.75 88 SER A CA 1
ATOM 685 C C . SER A 1 88 ? -13.181 -15.929 -10.644 1.00 77.75 88 SER A C 1
ATOM 687 O O . SER A 1 88 ? -12.026 -16.222 -10.948 1.00 77.75 88 SER A O 1
ATOM 689 N N . ASP A 1 89 ? -14.229 -16.651 -11.043 1.00 75.56 89 ASP A N 1
ATOM 690 C CA . ASP A 1 89 ? -14.161 -17.786 -11.979 1.00 75.56 89 ASP A CA 1
ATOM 691 C C . ASP A 1 89 ? -13.069 -18.818 -11.633 1.00 75.56 89 ASP A C 1
ATOM 693 O O . ASP A 1 89 ? -12.266 -19.235 -12.470 1.00 75.56 89 ASP A O 1
ATOM 697 N N . SER A 1 90 ? -13.020 -19.220 -10.355 1.00 79.00 90 SER A N 1
ATOM 698 C CA . SER A 1 90 ? -12.010 -20.110 -9.740 1.00 79.00 90 SER A CA 1
ATOM 699 C C . SER A 1 90 ? -10.552 -19.612 -9.750 1.00 79.00 90 SER A C 1
ATOM 701 O O . SER A 1 90 ? -9.646 -20.349 -9.363 1.00 79.00 90 SER A O 1
ATOM 703 N N . ARG A 1 91 ? -10.309 -18.356 -10.138 1.00 83.50 91 ARG A N 1
ATOM 704 C CA . ARG A 1 91 ? -8.993 -17.701 -10.108 1.00 83.50 91 ARG A CA 1
ATOM 705 C C . ARG A 1 91 ? -8.924 -16.658 -8.995 1.00 83.50 91 ARG A C 1
ATOM 707 O O . ARG A 1 91 ? -9.940 -16.088 -8.600 1.00 83.50 91 ARG A O 1
ATOM 714 N N . VAL A 1 92 ? -7.707 -16.396 -8.526 1.00 85.94 92 VAL A N 1
ATOM 715 C CA . VAL A 1 92 ? -7.379 -15.244 -7.678 1.00 85.94 92 VAL A CA 1
ATOM 716 C C . VAL A 1 92 ? -6.732 -14.184 -8.565 1.00 85.94 92 VAL A C 1
ATOM 718 O O . VAL A 1 92 ? -5.821 -14.505 -9.329 1.00 85.94 92 VAL A O 1
ATOM 721 N N . LEU A 1 93 ? -7.208 -12.946 -8.463 1.00 88.44 93 LEU A N 1
ATOM 722 C CA . LEU A 1 93 ? -6.642 -11.764 -9.109 1.00 88.44 93 LEU A CA 1
ATOM 723 C C . LEU A 1 93 ? -6.140 -10.811 -8.021 1.00 88.44 93 LEU A C 1
ATOM 725 O O . LEU A 1 93 ? -6.891 -10.505 -7.093 1.00 88.44 93 LEU A O 1
ATOM 729 N N . SER A 1 94 ? -4.897 -10.341 -8.131 1.00 90.69 94 SER A N 1
ATOM 730 C CA . SER A 1 94 ? -4.349 -9.319 -7.232 1.00 90.69 94 SER A CA 1
ATOM 731 C C . SER A 1 94 ? -4.522 -7.940 -7.860 1.00 90.69 94 SER A C 1
ATOM 733 O O . SER A 1 94 ? -3.815 -7.578 -8.803 1.00 90.69 94 SER A O 1
ATOM 735 N N . CYS A 1 95 ? -5.476 -7.186 -7.330 1.00 92.88 95 CYS A N 1
ATOM 736 C CA . CYS A 1 95 ? -5.882 -5.864 -7.788 1.00 92.88 95 CYS A CA 1
ATOM 737 C C . CYS A 1 95 ? -5.276 -4.750 -6.920 1.00 92.88 95 CYS A C 1
ATOM 739 O O . CYS A 1 95 ? -4.809 -4.990 -5.803 1.00 92.88 95 CYS A O 1
ATOM 741 N N . ALA A 1 96 ? -5.309 -3.512 -7.408 1.00 94.69 96 ALA A N 1
ATOM 742 C CA . ALA A 1 96 ? -4.864 -2.319 -6.698 1.00 94.69 96 ALA A CA 1
ATOM 743 C C . ALA A 1 96 ? -5.850 -1.155 -6.871 1.00 94.69 96 ALA A C 1
ATOM 745 O O . ALA A 1 96 ? -6.383 -0.922 -7.952 1.00 94.69 96 ALA A O 1
ATOM 746 N N . ALA A 1 97 ? -6.091 -0.391 -5.805 1.00 95.38 97 ALA A N 1
ATOM 747 C CA . ALA A 1 97 ? -7.006 0.751 -5.842 1.00 95.38 97 ALA A CA 1
ATOM 748 C C . ALA A 1 97 ? -6.674 1.818 -4.788 1.00 95.38 97 ALA A C 1
ATOM 750 O O . ALA A 1 97 ? -6.067 1.514 -3.755 1.00 95.38 97 ALA A O 1
ATOM 751 N N . VAL A 1 98 ? -7.105 3.052 -5.061 1.00 96.38 98 VAL A N 1
ATOM 752 C CA . VAL A 1 98 ? -7.115 4.200 -4.146 1.00 96.38 98 VAL A CA 1
ATOM 753 C C . VAL A 1 98 ? -8.518 4.341 -3.553 1.00 96.38 98 VAL A C 1
ATOM 755 O O . VAL A 1 98 ? -9.513 4.281 -4.277 1.00 96.38 98 VAL A O 1
ATOM 758 N N . TRP A 1 99 ? -8.587 4.556 -2.245 1.00 96.44 99 TRP A N 1
ATOM 759 C CA . TRP A 1 99 ? -9.804 4.594 -1.441 1.00 96.44 99 TRP A CA 1
ATOM 760 C C . TRP A 1 99 ? -9.838 5.845 -0.569 1.00 96.44 99 TRP A C 1
ATOM 762 O O . TRP A 1 99 ? -8.782 6.385 -0.223 1.00 96.44 99 TRP A O 1
ATOM 772 N N . LYS A 1 100 ? -11.043 6.245 -0.166 1.00 95.25 100 LYS A N 1
ATOM 773 C CA . LYS A 1 100 ? -11.289 7.307 0.805 1.00 95.25 100 LYS A CA 1
ATOM 774 C C . LYS A 1 100 ? -12.109 6.795 1.991 1.00 95.25 100 LYS A C 1
ATOM 776 O O . LYS A 1 100 ? -12.984 5.943 1.842 1.00 95.25 100 LYS A O 1
ATOM 781 N N . MET A 1 101 ? -11.802 7.308 3.175 1.00 95.00 101 MET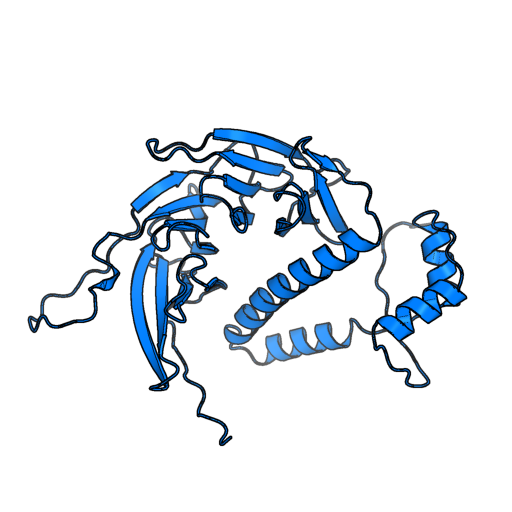 A N 1
ATOM 782 C CA . MET A 1 101 ? -12.575 7.101 4.398 1.00 95.00 101 MET A CA 1
ATOM 783 C C . MET A 1 101 ? -13.797 8.047 4.412 1.00 95.00 101 MET A C 1
ATOM 785 O O . MET A 1 101 ? -13.620 9.231 4.103 1.00 95.00 101 MET A O 1
ATOM 789 N N . PRO A 1 102 ? -15.011 7.579 4.767 1.00 92.44 102 PRO A N 1
ATOM 790 C CA . PRO A 1 102 ? -16.205 8.430 4.893 1.00 92.44 102 PRO A CA 1
ATOM 791 C C . PRO A 1 102 ? -15.968 9.598 5.854 1.00 92.44 102 PRO A C 1
ATOM 793 O O . PRO A 1 102 ? -15.358 9.402 6.893 1.00 92.44 102 PRO A O 1
ATOM 796 N N . SER A 1 103 ? -16.408 10.819 5.542 1.00 84.44 103 SER A N 1
ATOM 797 C CA . SER A 1 103 ? -15.979 12.037 6.266 1.00 84.44 103 SER A CA 1
ATOM 798 C C . SER A 1 103 ? -16.314 12.087 7.766 1.00 84.44 103 SER A C 1
ATOM 800 O O . SER A 1 103 ? -15.732 12.887 8.490 1.00 84.44 103 SER A O 1
ATOM 802 N N . ASP A 1 104 ? -17.246 11.260 8.221 1.00 82.31 104 ASP A N 1
ATOM 803 C CA . ASP A 1 104 ? -17.691 11.086 9.604 1.00 82.31 104 ASP A CA 1
ATOM 804 C C . ASP A 1 104 ? -16.940 9.965 10.360 1.00 82.31 104 ASP A C 1
ATOM 806 O O . ASP A 1 104 ? -17.209 9.734 11.539 1.00 82.31 104 ASP A O 1
ATOM 810 N N . TRP A 1 105 ? -15.948 9.312 9.736 1.00 79.44 105 TRP A N 1
ATOM 811 C CA . TRP A 1 105 ? -15.211 8.184 10.323 1.00 79.44 105 TRP A CA 1
ATOM 812 C C . TRP A 1 105 ? -14.515 8.504 11.658 1.00 79.44 105 TRP A C 1
ATOM 814 O O . TRP A 1 105 ? -14.349 7.611 12.487 1.00 79.44 105 TRP A O 1
ATOM 824 N N . GLU A 1 106 ? -14.118 9.755 11.905 1.00 72.81 106 GLU A N 1
ATOM 825 C CA . GLU A 1 106 ? -13.480 10.153 13.172 1.00 72.81 106 GLU A CA 1
ATOM 826 C C . GLU A 1 106 ? -14.483 10.291 14.338 1.00 72.81 106 GLU A C 1
ATOM 828 O O . GLU A 1 106 ? -14.066 10.415 15.484 1.00 72.81 106 GLU A O 1
ATOM 833 N N . MET A 1 107 ? -15.800 10.237 14.086 1.00 63.53 107 MET A N 1
ATOM 834 C CA . MET A 1 107 ? -16.844 10.425 15.110 1.00 63.53 107 MET A CA 1
ATOM 835 C C . MET A 1 107 ? -17.341 9.119 15.757 1.00 63.53 107 MET A C 1
ATOM 837 O O . MET A 1 107 ? -18.157 9.161 16.677 1.00 63.53 107 MET A O 1
ATOM 841 N N . GLY A 1 108 ? -16.854 7.956 15.310 1.00 52.72 108 GLY A N 1
ATOM 842 C CA . GLY A 1 108 ? -17.391 6.624 15.635 1.00 52.72 108 GLY A CA 1
ATOM 843 C C . GLY A 1 108 ? -17.259 6.125 17.086 1.00 52.72 108 GLY A C 1
ATOM 844 O O . GLY A 1 108 ? -17.391 4.923 17.308 1.00 52.72 108 GLY A O 1
ATOM 845 N N . SER A 1 109 ? -16.974 6.991 18.065 1.00 48.81 109 SER A N 1
ATOM 846 C CA . SER A 1 109 ? -16.797 6.601 19.474 1.00 48.81 109 SER A CA 1
ATOM 847 C C . SER A 1 109 ? -17.269 7.625 20.522 1.00 48.81 109 SER A C 1
ATOM 849 O O . SER A 1 109 ? -16.917 7.472 21.690 1.00 48.81 109 SER A O 1
ATOM 851 N N . HIS A 1 110 ? -18.065 8.642 20.159 1.00 42.41 110 HIS A N 1
ATOM 852 C CA . HIS A 1 110 ? -18.637 9.591 21.131 1.00 42.41 110 HIS A CA 1
ATOM 853 C C . HIS A 1 110 ? -20.175 9.662 21.094 1.00 42.41 110 HIS A C 1
ATOM 855 O O . HIS A 1 110 ? -20.771 10.244 20.197 1.00 42.41 110 HIS A O 1
ATOM 861 N N . GLU A 1 111 ? -20.775 9.098 22.145 1.00 42.28 111 GLU A N 1
ATOM 862 C CA . GLU A 1 111 ? -22.135 9.327 22.665 1.00 42.28 111 GLU A CA 1
ATOM 863 C C . GLU A 1 111 ? -23.332 9.288 21.688 1.00 42.28 111 GLU A C 1
ATOM 865 O O . GLU A 1 111 ? -23.942 10.304 21.359 1.00 42.28 111 GLU A O 1
ATOM 870 N N . SER A 1 112 ? -23.819 8.073 21.404 1.00 37.22 112 SER A N 1
ATOM 871 C CA . SER A 1 112 ? -25.255 7.834 21.197 1.00 37.22 112 SER A CA 1
ATOM 872 C C . SER A 1 112 ? -25.690 6.558 21.920 1.00 37.22 112 SER A C 1
ATOM 874 O O . SER A 1 112 ? -25.323 5.456 21.519 1.00 37.22 112 SER A O 1
ATOM 876 N N . SER A 1 113 ? -26.457 6.698 23.001 1.00 42.12 113 SER A N 1
ATOM 877 C CA . SER A 1 113 ? -26.994 5.579 23.784 1.00 42.12 113 SER A CA 1
ATOM 878 C C . SER A 1 113 ? -28.311 5.056 23.192 1.00 42.12 113 SER A C 1
ATOM 880 O O . SER A 1 113 ? -29.380 5.275 23.766 1.00 42.12 113 SER A O 1
ATOM 882 N N . ASP A 1 114 ? -28.249 4.390 22.042 1.00 36.78 114 ASP A N 1
ATOM 883 C CA . ASP A 1 114 ? -29.380 3.633 21.495 1.00 36.78 114 ASP A CA 1
ATOM 884 C C . ASP A 1 114 ? -28.869 2.338 20.847 1.00 36.78 114 ASP A C 1
ATOM 886 O O . ASP A 1 114 ? -27.800 2.317 20.237 1.00 36.78 114 ASP A O 1
ATOM 890 N N . ASP A 1 115 ? -29.605 1.240 21.011 1.00 38.78 115 ASP A N 1
ATOM 891 C CA . ASP A 1 115 ? -29.106 -0.137 20.818 1.00 38.78 115 ASP A CA 1
ATOM 892 C C . ASP A 1 115 ? -29.151 -0.583 19.334 1.00 38.78 115 ASP A C 1
ATOM 894 O O . ASP A 1 115 ? -29.273 -1.763 18.990 1.00 38.78 115 ASP A O 1
ATOM 898 N N . SER A 1 116 ? -29.105 0.385 18.412 1.00 41.03 116 SER A N 1
ATOM 899 C CA . SER A 1 116 ? -29.150 0.151 16.970 1.00 41.03 116 SER A CA 1
ATOM 900 C C . SER A 1 116 ? -27.767 -0.233 16.449 1.00 41.03 116 SER A C 1
ATOM 902 O O . SER A 1 116 ? -26.887 0.619 16.334 1.00 41.03 116 SER A O 1
ATOM 904 N N . ALA A 1 117 ? -27.583 -1.510 16.104 1.00 43.47 117 ALA A N 1
ATOM 905 C CA . ALA A 1 117 ? -26.312 -2.064 15.642 1.00 43.47 117 ALA A CA 1
ATOM 906 C C . ALA A 1 117 ? -25.628 -1.196 14.564 1.00 43.47 117 ALA A C 1
ATOM 908 O O . ALA A 1 117 ? -26.058 -1.166 13.407 1.00 43.47 117 ALA A O 1
ATOM 909 N N . HIS A 1 118 ? -24.536 -0.519 14.940 1.00 53.34 118 HIS A N 1
ATOM 910 C CA . HIS A 1 118 ? -23.714 0.270 14.025 1.00 53.34 118 HIS A CA 1
ATOM 911 C C . HIS A 1 118 ? -23.057 -0.647 12.985 1.00 53.34 118 HIS A C 1
ATOM 913 O O . HIS A 1 118 ? -22.015 -1.256 13.229 1.00 53.34 118 HIS A O 1
ATOM 919 N N . ASN A 1 119 ? -23.678 -0.754 11.811 1.00 62.53 119 ASN A N 1
ATOM 920 C CA . ASN A 1 119 ? -23.098 -1.447 10.669 1.00 62.53 119 ASN A CA 1
ATOM 921 C C . ASN A 1 119 ? -21.830 -0.683 10.225 1.00 62.53 119 ASN A C 1
ATOM 923 O O . ASN A 1 119 ? -21.949 0.501 9.897 1.00 62.53 119 ASN A O 1
ATOM 927 N N . PRO A 1 120 ? -20.633 -1.301 10.233 1.00 76.88 120 PRO A N 1
ATOM 928 C CA . PRO A 1 120 ? -19.381 -0.594 9.970 1.00 76.88 120 PRO A CA 1
ATOM 929 C C . PRO A 1 120 ? -19.379 0.045 8.577 1.00 76.88 120 PRO A C 1
ATOM 931 O O . PRO A 1 120 ? -19.799 -0.563 7.590 1.00 76.88 120 PRO A O 1
ATOM 934 N N . GLN A 1 121 ? -18.913 1.292 8.499 1.00 91.31 121 GLN A N 1
ATOM 935 C CA . GLN A 1 121 ? -18.954 2.073 7.264 1.00 91.31 121 GLN A CA 1
ATOM 936 C C . GLN A 1 121 ? -18.008 1.488 6.206 1.00 91.31 121 GLN A C 1
ATOM 938 O O . GLN A 1 121 ? -16.920 1.017 6.533 1.00 91.31 121 GLN A O 1
ATOM 943 N N . ALA A 1 122 ? -18.380 1.549 4.927 1.00 93.94 122 ALA A N 1
ATOM 944 C CA . ALA A 1 122 ? -17.534 1.073 3.833 1.00 93.94 122 ALA A CA 1
ATOM 945 C C . ALA A 1 122 ? -16.593 2.162 3.293 1.00 93.94 122 ALA A C 1
ATOM 947 O O . ALA A 1 122 ? -16.938 3.341 3.263 1.00 93.94 122 ALA A O 1
ATOM 948 N N . LEU A 1 123 ? -15.416 1.747 2.822 1.00 94.94 123 LEU A N 1
ATOM 949 C CA . LEU A 1 123 ? -14.477 2.615 2.107 1.00 94.94 123 LEU A CA 1
ATOM 950 C C . LEU A 1 123 ? -15.040 3.041 0.743 1.00 94.94 123 LEU A C 1
ATOM 952 O O . LEU A 1 123 ? -15.460 2.204 -0.058 1.00 94.94 123 LEU A O 1
ATOM 956 N N . GLU A 1 124 ? -14.964 4.335 0.440 1.00 94.62 124 GLU A N 1
ATOM 957 C CA . GLU A 1 124 ? -15.294 4.869 -0.881 1.00 94.62 124 GLU A CA 1
ATOM 958 C C . GLU A 1 124 ? -14.165 4.537 -1.870 1.00 94.62 124 GLU A C 1
ATOM 960 O O . GLU A 1 124 ? -12.987 4.774 -1.598 1.00 94.62 124 GLU A O 1
ATOM 965 N N . LEU A 1 125 ? -14.506 3.987 -3.037 1.00 94.56 125 LEU A N 1
ATOM 966 C CA . LEU A 1 125 ? -13.542 3.739 -4.109 1.00 94.56 125 LEU A CA 1
ATOM 967 C C . LEU A 1 125 ? -13.314 5.027 -4.905 1.00 94.56 125 LEU A C 1
ATOM 969 O O . LEU A 1 125 ? -14.181 5.416 -5.684 1.00 94.56 125 LEU A O 1
ATOM 973 N N . LEU A 1 126 ? -12.127 5.628 -4.786 1.00 93.56 126 LEU A N 1
ATOM 974 C CA . LEU A 1 126 ? -11.751 6.767 -5.625 1.00 93.56 126 LEU A CA 1
ATOM 975 C C . LEU A 1 126 ? -11.392 6.296 -7.035 1.00 93.56 126 LEU A C 1
ATOM 977 O O . LEU A 1 126 ? -12.058 6.662 -7.995 1.00 93.56 126 LEU A O 1
ATOM 981 N N . CYS A 1 127 ? -10.368 5.452 -7.183 1.00 92.62 127 CYS A N 1
ATOM 982 C CA . CYS A 1 127 ? -9.983 4.921 -8.492 1.00 92.62 127 CYS A CA 1
ATOM 983 C C . CYS A 1 127 ? -9.324 3.541 -8.399 1.00 92.62 127 CYS A C 1
ATOM 985 O O . CYS A 1 127 ? -8.755 3.160 -7.374 1.00 92.62 127 CYS A O 1
ATOM 987 N N . ARG A 1 128 ? -9.381 2.783 -9.499 1.00 92.38 128 ARG A N 1
ATOM 988 C CA . ARG A 1 128 ? -8.619 1.538 -9.662 1.00 92.38 128 ARG A CA 1
ATOM 989 C C . ARG A 1 128 ? -7.275 1.826 -10.326 1.00 92.38 128 ARG A C 1
ATOM 991 O O . ARG A 1 128 ? -7.200 2.618 -11.259 1.00 92.38 128 ARG A O 1
ATOM 998 N N . LEU A 1 129 ? -6.247 1.128 -9.858 1.00 90.12 129 LEU A N 1
ATOM 999 C CA . LEU A 1 129 ? -4.890 1.071 -10.415 1.00 90.12 129 LEU A CA 1
ATOM 1000 C C . LEU A 1 129 ? -4.689 -0.275 -11.147 1.00 90.12 129 LEU A C 1
ATOM 1002 O O . LEU A 1 129 ? -3.595 -0.840 -11.175 1.00 90.12 129 LEU A O 1
ATOM 1006 N N . ASP A 1 130 ? -5.791 -0.814 -11.676 1.00 73.62 130 ASP A N 1
ATOM 1007 C CA . ASP A 1 130 ? -5.906 -2.139 -12.277 1.00 73.62 130 ASP A CA 1
ATOM 1008 C C . ASP A 1 130 ? -5.700 -2.048 -13.795 1.00 73.62 130 ASP A C 1
ATOM 1010 O O . ASP A 1 130 ? -6.661 -1.922 -14.556 1.00 73.62 130 ASP A O 1
ATOM 1014 N N . ASP A 1 131 ? -4.450 -2.136 -14.257 1.00 66.44 131 ASP A N 1
ATOM 1015 C CA . ASP A 1 131 ? -4.181 -2.383 -15.676 1.00 66.44 131 ASP A CA 1
ATOM 1016 C C . ASP A 1 131 ? -4.106 -3.890 -15.949 1.00 66.44 131 ASP A C 1
ATOM 1018 O O . ASP A 1 131 ? -3.096 -4.553 -15.696 1.00 66.44 131 ASP A O 1
ATOM 1022 N N . THR A 1 132 ? -5.188 -4.417 -16.523 1.00 65.06 132 THR A N 1
ATOM 1023 C CA . THR A 1 132 ? -5.330 -5.832 -16.908 1.00 65.06 132 THR A CA 1
ATOM 1024 C C . THR A 1 132 ? -4.236 -6.365 -17.843 1.00 65.06 132 THR A C 1
ATOM 1026 O O . THR A 1 132 ? -4.090 -7.581 -17.960 1.00 65.06 132 THR A O 1
ATOM 1029 N N . THR A 1 133 ? -3.457 -5.496 -18.499 1.00 69.06 133 THR A N 1
ATOM 1030 C CA . THR A 1 133 ? -2.367 -5.897 -19.402 1.00 69.06 133 THR A CA 1
ATOM 1031 C C . THR A 1 133 ? -1.032 -6.139 -18.690 1.00 69.06 133 THR A C 1
ATOM 1033 O O . THR A 1 133 ? -0.187 -6.854 -19.228 1.00 69.06 133 THR A O 1
ATOM 1036 N N . HIS A 1 134 ? -0.841 -5.605 -17.476 1.00 76.94 134 HIS A N 1
ATOM 1037 C CA . HIS A 1 134 ? 0.471 -5.561 -16.816 1.00 76.94 134 HIS A CA 1
ATOM 1038 C C . HIS A 1 134 ? 0.672 -6.560 -15.657 1.00 76.94 134 HIS A C 1
ATOM 1040 O O . HIS A 1 134 ? 1.805 -6.705 -15.192 1.00 76.94 134 HIS A O 1
ATOM 1046 N N . GLY A 1 135 ? -0.361 -7.310 -15.254 1.00 82.88 135 GLY A N 1
ATOM 1047 C CA . GLY A 1 135 ? -0.254 -8.467 -14.346 1.00 82.88 135 GLY A CA 1
ATOM 1048 C C . GLY A 1 135 ? -0.802 -8.245 -12.930 1.00 82.88 135 GLY A C 1
ATOM 1049 O O . GLY A 1 135 ? -1.553 -7.308 -12.679 1.00 82.88 135 GLY A O 1
ATOM 1050 N N . ASN A 1 136 ? -0.449 -9.135 -11.997 1.00 87.81 136 ASN A N 1
ATOM 1051 C CA . ASN A 1 136 ? -0.952 -9.112 -10.617 1.00 87.81 136 ASN A CA 1
ATOM 1052 C C . ASN A 1 136 ? -0.220 -8.070 -9.758 1.00 87.81 136 ASN A C 1
ATOM 1054 O O . ASN A 1 136 ? 1.007 -8.116 -9.635 1.00 87.81 136 ASN A O 1
ATOM 1058 N N . ALA A 1 137 ? -0.968 -7.170 -9.114 1.00 89.69 137 ALA A N 1
ATOM 1059 C CA . ALA A 1 137 ? -0.427 -6.111 -8.266 1.00 89.69 137 ALA A CA 1
ATOM 1060 C C . ALA A 1 137 ? 0.112 -6.645 -6.923 1.00 89.69 137 ALA A C 1
ATOM 1062 O O . ALA A 1 137 ? -0.626 -7.204 -6.114 1.00 89.69 137 ALA A O 1
ATOM 1063 N N . ALA A 1 138 ? 1.403 -6.425 -6.663 1.00 87.75 138 ALA A N 1
ATOM 1064 C CA . ALA A 1 138 ? 2.102 -6.866 -5.455 1.00 87.75 138 ALA A CA 1
ATOM 1065 C C . ALA A 1 138 ? 2.165 -5.785 -4.357 1.00 87.75 138 ALA A C 1
ATOM 1067 O O . ALA A 1 138 ? 2.027 -6.097 -3.174 1.00 87.75 138 ALA A O 1
ATOM 1068 N N . CYS A 1 139 ? 2.386 -4.516 -4.723 1.00 89.25 139 CYS A N 1
ATOM 1069 C CA . CYS A 1 139 ? 2.279 -3.378 -3.804 1.00 89.25 139 CYS A CA 1
ATOM 1070 C C . CYS A 1 139 ? 2.054 -2.044 -4.538 1.00 89.25 139 CYS A C 1
ATOM 1072 O O . CYS A 1 139 ? 2.353 -1.915 -5.727 1.00 89.25 139 CYS A O 1
ATOM 1074 N N . VAL A 1 140 ? 1.568 -1.039 -3.799 1.00 94.44 140 VAL A N 1
ATOM 1075 C CA . VAL A 1 140 ? 1.454 0.361 -4.242 1.00 94.44 140 VAL A CA 1
ATOM 1076 C C . VAL A 1 140 ? 2.252 1.263 -3.301 1.00 94.44 140 VAL A C 1
ATOM 1078 O O . VAL A 1 140 ? 2.286 1.049 -2.089 1.00 94.44 140 VAL A O 1
ATOM 1081 N N . LEU A 1 141 ? 2.931 2.261 -3.861 1.00 93.62 141 LEU A N 1
ATOM 1082 C CA . LEU A 1 141 ? 3.858 3.153 -3.170 1.00 93.62 141 LEU A CA 1
ATOM 1083 C C . LEU A 1 141 ? 3.448 4.608 -3.420 1.00 93.62 141 LEU A C 1
ATOM 1085 O O . LEU A 1 141 ? 3.351 5.007 -4.573 1.00 93.62 141 LEU A O 1
ATOM 1089 N N . TRP A 1 142 ? 3.244 5.392 -2.359 1.00 93.62 142 TRP A N 1
ATOM 1090 C CA . TRP A 1 142 ? 2.928 6.827 -2.424 1.00 93.62 142 TRP A CA 1
ATOM 1091 C C . TRP A 1 142 ? 4.172 7.711 -2.498 1.00 93.62 142 TRP A C 1
ATOM 1093 O O . TRP A 1 142 ? 5.195 7.373 -1.893 1.00 93.62 142 TRP A O 1
ATOM 1103 N N . GLU A 1 143 ? 4.088 8.846 -3.203 1.00 92.94 143 GLU A N 1
ATOM 1104 C CA . GLU A 1 143 ? 5.235 9.741 -3.374 1.00 92.94 143 GLU A CA 1
ATOM 1105 C C . GLU A 1 143 ? 5.601 10.408 -2.040 1.00 92.94 143 GLU A C 1
ATOM 1107 O O . GLU A 1 143 ? 4.822 11.201 -1.512 1.00 92.94 143 GLU A O 1
ATOM 1112 N N . PRO A 1 144 ? 6.777 10.111 -1.457 1.00 85.75 144 PRO A N 1
ATOM 1113 C CA . PRO A 1 144 ? 7.088 10.580 -0.117 1.00 85.75 144 PRO A CA 1
ATOM 1114 C C . PRO A 1 144 ? 7.307 12.095 -0.130 1.00 85.75 144 PRO A C 1
ATOM 1116 O O . PRO A 1 144 ? 8.193 12.580 -0.829 1.00 85.75 144 PRO A O 1
ATOM 1119 N N . MET A 1 145 ? 6.538 12.823 0.684 1.00 79.75 145 MET A N 1
ATOM 1120 C CA . MET A 1 145 ? 6.488 14.295 0.693 1.00 79.75 145 MET A CA 1
ATOM 1121 C C . MET A 1 145 ? 5.987 14.913 -0.631 1.00 79.75 145 MET A C 1
ATOM 1123 O O . MET A 1 145 ? 6.327 16.053 -0.946 1.00 79.75 145 MET A O 1
ATOM 1127 N N . GLY A 1 146 ? 5.221 14.152 -1.422 1.00 79.56 146 GLY A N 1
ATOM 1128 C CA . GLY A 1 146 ? 4.457 14.661 -2.562 1.00 79.56 146 GLY A CA 1
ATOM 1129 C C . GLY A 1 146 ? 3.090 15.221 -2.151 1.00 79.56 146 GLY A C 1
ATOM 1130 O O . GLY A 1 146 ? 2.677 15.117 -1.001 1.00 79.56 146 GLY A O 1
ATOM 1131 N N . ASP A 1 147 ? 2.364 15.761 -3.124 1.00 88.00 147 ASP A N 1
ATOM 1132 C CA . ASP A 1 147 ? 1.024 16.359 -2.994 1.00 88.00 147 ASP A CA 1
ATOM 1133 C C . ASP A 1 147 ? -0.127 15.332 -2.960 1.00 88.00 147 ASP A C 1
ATOM 1135 O O . ASP A 1 147 ? -1.290 15.686 -3.135 1.00 88.00 147 ASP A O 1
ATOM 1139 N N . GLY A 1 148 ? 0.188 14.045 -2.788 1.00 89.00 148 GLY A N 1
ATOM 1140 C CA . GLY A 1 148 ? -0.791 12.960 -2.853 1.00 89.00 148 GLY A CA 1
ATOM 1141 C C . GLY A 1 148 ? -1.293 12.634 -4.264 1.00 89.00 148 GLY A C 1
ATOM 1142 O O . GLY A 1 148 ? -2.184 11.802 -4.390 1.00 89.00 148 GLY A O 1
ATOM 1143 N N . LYS A 1 149 ? -0.734 13.215 -5.337 1.00 91.75 149 LYS A N 1
ATOM 1144 C CA . LYS A 1 149 ? -1.219 12.974 -6.712 1.00 91.75 149 LYS A CA 1
ATOM 1145 C C . LYS A 1 149 ? -0.454 11.895 -7.470 1.00 91.75 149 LYS A C 1
ATOM 1147 O O . LYS A 1 149 ? -0.784 11.628 -8.619 1.00 91.75 149 LYS A O 1
ATOM 1152 N N . ARG A 1 150 ? 0.562 11.257 -6.873 1.00 93.25 150 ARG A N 1
ATOM 1153 C CA . ARG A 1 150 ? 1.384 10.245 -7.563 1.00 93.25 150 ARG A CA 1
ATOM 1154 C C . ARG A 1 150 ? 1.630 8.981 -6.753 1.00 93.25 150 ARG A C 1
ATOM 1156 O O . ARG A 1 150 ? 2.038 9.026 -5.589 1.00 93.25 150 ARG A O 1
ATOM 1163 N N . VAL A 1 151 ? 1.440 7.845 -7.423 1.00 95.25 151 VAL A N 1
ATOM 1164 C CA . VAL A 1 151 ? 1.684 6.499 -6.892 1.00 95.25 151 VAL A CA 1
ATOM 1165 C C . VAL A 1 151 ? 2.411 5.622 -7.904 1.00 95.25 151 VAL A C 1
ATOM 1167 O O . VAL A 1 151 ? 2.260 5.794 -9.110 1.00 95.25 151 VAL A O 1
ATOM 1170 N N . ILE A 1 152 ? 3.174 4.642 -7.421 1.00 94.81 152 ILE A N 1
ATOM 1171 C CA . ILE A 1 152 ? 3.680 3.540 -8.248 1.00 94.81 152 ILE A CA 1
ATOM 1172 C C . ILE A 1 152 ? 3.029 2.234 -7.816 1.00 94.81 152 ILE A C 1
ATOM 1174 O O . ILE A 1 152 ? 3.152 1.862 -6.650 1.00 94.81 152 ILE A O 1
ATOM 1178 N N . SER A 1 153 ? 2.406 1.512 -8.750 1.00 94.44 153 SER A N 1
ATOM 1179 C CA . SER A 1 153 ? 2.064 0.100 -8.556 1.00 94.44 153 SER A CA 1
ATOM 1180 C C . SER A 1 153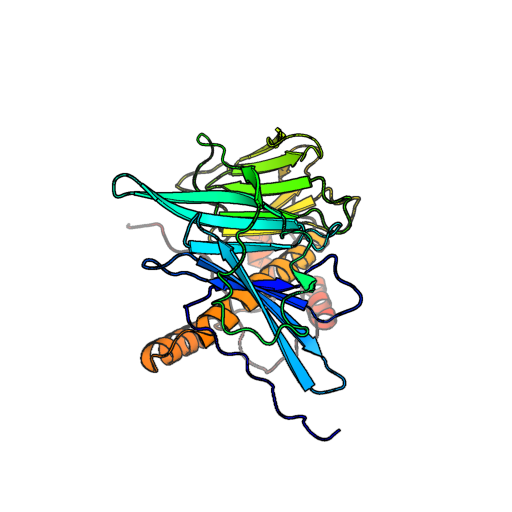 ? 3.183 -0.786 -9.105 1.00 94.44 153 SER A C 1
ATOM 1182 O O . SER A 1 153 ? 3.754 -0.512 -10.162 1.00 94.44 153 SER A O 1
ATOM 1184 N N . LEU A 1 154 ? 3.497 -1.866 -8.393 1.00 92.62 154 LEU A N 1
ATOM 1185 C CA . LEU A 1 154 ? 4.345 -2.946 -8.892 1.00 92.62 154 LEU A CA 1
ATOM 1186 C C . LEU A 1 154 ? 3.439 -4.133 -9.228 1.00 92.62 154 LEU A C 1
ATOM 1188 O O . LEU A 1 154 ? 2.831 -4.696 -8.319 1.00 92.62 154 LEU A O 1
ATOM 1192 N N . ALA A 1 155 ? 3.330 -4.486 -10.508 1.00 91.56 155 ALA A N 1
ATOM 1193 C CA . ALA A 1 155 ? 2.470 -5.554 -11.015 1.00 91.56 155 ALA A CA 1
ATOM 1194 C C . ALA A 1 155 ? 3.296 -6.540 -11.851 1.00 91.56 155 ALA A C 1
ATOM 1196 O O . ALA A 1 155 ? 3.906 -6.139 -12.838 1.00 91.56 155 ALA A O 1
ATOM 1197 N N . ASP A 1 156 ? 3.381 -7.800 -11.412 1.00 89.69 156 ASP A N 1
ATOM 1198 C CA . ASP A 1 156 ? 4.329 -8.813 -11.908 1.00 89.69 156 ASP A CA 1
ATOM 1199 C C . ASP A 1 156 ? 5.705 -8.227 -12.313 1.00 89.69 156 ASP A C 1
ATOM 1201 O O . ASP A 1 156 ? 6.494 -7.862 -11.439 1.00 89.69 156 ASP A O 1
ATOM 1205 N N . ASN A 1 157 ? 6.021 -8.119 -13.608 1.00 90.06 157 ASN A N 1
ATOM 1206 C CA . ASN A 1 157 ? 7.305 -7.625 -14.121 1.00 90.06 157 ASN A CA 1
ATOM 1207 C C . ASN A 1 157 ? 7.327 -6.111 -14.438 1.00 90.06 157 ASN A C 1
ATOM 1209 O O . ASN A 1 157 ? 8.317 -5.634 -14.998 1.00 90.06 157 ASN A O 1
ATOM 1213 N N . HIS A 1 158 ? 6.277 -5.361 -14.089 1.00 92.00 158 HIS A N 1
ATOM 1214 C CA . HIS A 1 158 ? 6.073 -3.947 -14.418 1.00 92.00 158 HIS A CA 1
ATOM 1215 C C . HIS A 1 158 ? 5.977 -3.046 -13.179 1.00 92.00 158 HIS A C 1
ATOM 1217 O O . HIS A 1 158 ? 5.411 -3.410 -12.150 1.00 92.00 158 HIS A O 1
ATOM 1223 N N . ALA A 1 159 ? 6.532 -1.843 -13.292 1.00 92.25 159 ALA A N 1
ATOM 1224 C CA . ALA A 1 159 ? 6.377 -0.755 -12.339 1.00 92.25 159 ALA A CA 1
ATOM 1225 C C . ALA A 1 159 ? 5.714 0.414 -13.073 1.00 92.25 159 ALA A C 1
ATOM 1227 O O . ALA A 1 159 ? 6.337 1.034 -13.938 1.00 92.25 159 ALA A O 1
ATOM 1228 N N . LEU A 1 160 ? 4.449 0.680 -12.753 1.00 93.69 160 LEU A N 1
ATOM 1229 C CA . LEU A 1 160 ? 3.640 1.709 -13.400 1.00 93.69 160 LEU A CA 1
ATOM 1230 C C . LEU A 1 160 ? 3.586 2.938 -12.499 1.00 93.69 160 LEU A C 1
ATOM 1232 O O . LEU A 1 160 ? 3.183 2.827 -11.343 1.00 93.69 160 LEU A O 1
ATOM 1236 N N . LEU A 1 161 ? 3.993 4.094 -13.020 1.00 93.88 161 LEU A N 1
ATOM 1237 C CA . LEU A 1 161 ? 3.769 5.393 -12.395 1.00 93.88 161 LEU A CA 1
ATOM 1238 C C . LEU A 1 161 ? 2.403 5.914 -12.828 1.00 93.88 161 LEU A C 1
ATOM 1240 O O . LEU A 1 161 ? 2.128 6.011 -14.024 1.00 93.88 161 LEU A O 1
ATOM 1244 N N . TRP A 1 162 ? 1.579 6.256 -11.846 1.00 94.25 162 TRP A N 1
ATOM 1245 C CA . TRP A 1 162 ? 0.243 6.796 -12.035 1.00 94.25 162 TRP A CA 1
ATOM 1246 C C . TRP A 1 162 ? 0.181 8.221 -11.511 1.00 94.25 162 TRP A C 1
ATOM 1248 O O . TRP A 1 162 ? 0.581 8.484 -10.371 1.00 94.25 162 TRP A O 1
ATOM 1258 N N . ASP A 1 163 ? -0.412 9.092 -12.316 1.00 92.69 163 ASP A N 1
ATOM 1259 C CA . ASP A 1 163 ? -0.874 10.402 -11.886 1.00 92.69 163 ASP A CA 1
ATOM 1260 C C . ASP A 1 163 ? -2.376 10.288 -11.553 1.00 92.69 163 ASP A C 1
ATOM 1262 O O . ASP A 1 163 ? -3.182 9.811 -12.362 1.00 92.69 163 ASP A O 1
ATOM 1266 N N . LEU A 1 164 ? -2.741 10.673 -10.331 1.00 91.88 164 LEU A N 1
ATOM 1267 C CA . LEU A 1 164 ? -4.098 10.659 -9.792 1.00 91.88 164 LEU A CA 1
ATOM 1268 C C . LEU A 1 164 ? -4.758 12.018 -10.045 1.00 91.88 164 LEU A C 1
ATOM 1270 O O . LEU A 1 164 ? -4.170 13.064 -9.774 1.00 91.88 164 LEU A O 1
ATOM 1274 N N . GLN A 1 165 ? -5.993 12.002 -10.541 1.00 82.94 165 GLN A N 1
ATOM 1275 C CA . GLN A 1 165 ? -6.748 13.208 -10.878 1.00 82.94 165 GLN A CA 1
ATOM 1276 C C . GLN A 1 165 ? -7.828 13.447 -9.814 1.00 82.94 165 GLN A C 1
ATOM 1278 O O . GLN A 1 165 ? -8.734 12.632 -9.671 1.00 82.94 165 GLN A O 1
ATOM 1283 N N . GLU A 1 166 ? -7.763 14.568 -9.088 1.00 67.94 166 GLU A N 1
ATOM 1284 C CA . GLU A 1 166 ? -8.655 14.884 -7.948 1.00 67.94 166 GLU A CA 1
ATOM 1285 C C . GLU A 1 166 ? -10.158 14.858 -8.289 1.00 67.94 166 GLU A C 1
ATOM 1287 O O . GLU A 1 166 ? -10.990 14.673 -7.406 1.00 67.94 166 GLU A O 1
ATOM 1292 N N . SER A 1 167 ? -10.507 15.047 -9.563 1.00 65.81 167 SER A N 1
ATOM 1293 C CA . SER A 1 167 ? -11.880 15.118 -10.074 1.00 65.81 167 SER A CA 1
ATOM 1294 C C . SER A 1 167 ? -12.324 13.893 -10.887 1.00 65.81 167 SER A C 1
ATOM 1296 O O . SER A 1 167 ? -13.399 13.929 -11.487 1.00 65.81 167 SER A O 1
ATOM 1298 N N . SER A 1 168 ? -11.526 12.819 -10.947 1.00 70.81 168 SER A N 1
ATOM 1299 C CA . SER A 1 168 ? -11.812 11.640 -11.777 1.00 70.81 168 SER A CA 1
ATOM 1300 C C . SER A 1 168 ? -11.692 10.333 -11.004 1.00 70.81 168 SER A C 1
ATOM 1302 O O . SER A 1 168 ? -10.764 10.132 -10.226 1.00 70.81 168 SER A O 1
ATOM 1304 N N . THR A 1 169 ? -12.565 9.375 -11.320 1.00 77.25 169 THR A N 1
ATOM 1305 C CA . THR A 1 169 ? -12.473 7.995 -10.816 1.00 77.25 169 THR A CA 1
ATOM 1306 C C . THR A 1 169 ? -11.446 7.133 -11.567 1.00 77.25 169 THR A C 1
ATOM 1308 O O . THR A 1 169 ? -11.406 5.907 -11.427 1.00 77.25 169 THR A O 1
ATOM 1311 N N . GLN A 1 170 ? -10.598 7.767 -12.383 1.00 78.62 170 GLN A N 1
ATOM 1312 C CA . GLN A 1 170 ? -9.568 7.139 -13.206 1.00 78.62 170 GLN A CA 1
ATOM 1313 C C . GLN A 1 170 ? -8.194 7.752 -12.918 1.00 78.62 170 GLN A C 1
ATOM 1315 O O . GLN A 1 170 ? -8.021 8.970 -12.974 1.00 78.62 170 GLN A O 1
ATOM 1320 N N . ALA A 1 171 ? -7.208 6.891 -12.673 1.00 88.00 171 ALA A N 1
ATOM 1321 C CA . ALA A 1 171 ? -5.797 7.256 -12.647 1.00 88.00 171 ALA A CA 1
ATOM 1322 C C . ALA A 1 171 ? -5.182 7.078 -14.043 1.00 88.00 171 ALA A C 1
ATOM 1324 O O . ALA A 1 171 ? -5.520 6.136 -14.761 1.00 88.00 171 ALA A O 1
ATOM 1325 N N . THR A 1 172 ? -4.249 7.950 -14.423 1.00 90.75 172 THR A N 1
ATOM 1326 C CA . THR A 1 172 ? -3.558 7.881 -15.720 1.00 90.75 172 THR A CA 1
ATOM 1327 C C . THR A 1 172 ? -2.136 7.364 -15.547 1.00 90.75 172 THR A C 1
ATOM 1329 O O . THR A 1 172 ? -1.355 7.969 -14.815 1.00 90.75 172 THR A O 1
ATOM 1332 N N . VAL A 1 173 ? -1.775 6.277 -16.240 1.00 91.12 173 VAL A N 1
ATOM 1333 C CA . VAL A 1 173 ? -0.383 5.799 -16.292 1.00 91.12 173 VAL A CA 1
ATOM 1334 C C . VAL A 1 173 ? 0.464 6.820 -17.052 1.00 91.12 173 VAL A C 1
ATOM 1336 O O . VAL A 1 173 ? 0.263 7.026 -18.248 1.00 91.12 173 VAL A O 1
ATOM 1339 N N . SER A 1 174 ? 1.413 7.455 -16.367 1.00 90.62 174 SER A N 1
ATOM 1340 C CA . SER A 1 174 ? 2.288 8.483 -16.939 1.00 90.62 174 SER A CA 1
ATOM 1341 C C . SER A 1 174 ? 3.651 7.938 -17.373 1.00 90.62 174 SER A C 1
ATOM 1343 O O . SER A 1 174 ? 4.276 8.502 -18.273 1.00 90.62 174 SER A O 1
ATOM 1345 N N . ASN A 1 175 ? 4.118 6.824 -16.792 1.00 89.12 175 ASN A N 1
ATOM 1346 C CA . ASN A 1 175 ? 5.320 6.122 -17.258 1.00 89.12 175 ASN A CA 1
ATOM 1347 C C . ASN A 1 175 ? 5.372 4.655 -16.780 1.00 89.12 175 ASN A C 1
ATOM 1349 O O . ASN A 1 175 ? 4.814 4.327 -15.734 1.00 89.12 175 ASN A O 1
ATOM 1353 N N . ILE A 1 176 ? 6.081 3.779 -17.501 1.00 90.88 176 ILE A N 1
ATOM 1354 C CA . ILE A 1 176 ? 6.198 2.341 -17.185 1.00 90.88 176 ILE A CA 1
ATOM 1355 C C . ILE A 1 176 ? 7.664 1.899 -17.255 1.00 90.88 176 ILE A C 1
ATOM 1357 O O . ILE A 1 176 ? 8.355 2.176 -18.233 1.00 90.88 176 ILE A O 1
ATOM 1361 N N . ALA A 1 177 ? 8.127 1.163 -16.241 1.00 89.06 177 ALA A N 1
ATOM 1362 C CA . ALA A 1 177 ? 9.373 0.396 -16.282 1.00 89.06 177 ALA A CA 1
ATOM 1363 C C . ALA A 1 177 ? 9.084 -1.113 -16.278 1.00 89.06 177 ALA A C 1
ATOM 1365 O O . ALA A 1 177 ? 8.261 -1.585 -15.496 1.00 89.06 177 ALA A O 1
ATOM 1366 N N . SER A 1 178 ? 9.801 -1.884 -17.097 1.00 88.94 178 SER A N 1
ATOM 1367 C CA . SER A 1 178 ? 9.676 -3.346 -17.189 1.00 88.94 178 SER A CA 1
ATOM 1368 C C . SER A 1 178 ? 10.966 -4.070 -16.787 1.00 88.94 178 SER A C 1
ATOM 1370 O O . SER A 1 178 ? 12.075 -3.597 -17.041 1.00 88.94 178 SER A O 1
ATOM 1372 N N . LEU A 1 179 ? 10.840 -5.263 -16.200 1.00 84.38 179 LEU A N 1
ATOM 1373 C CA . LEU A 1 179 ? 11.970 -6.159 -15.949 1.00 84.38 179 LEU A CA 1
ATOM 1374 C C . LEU A 1 179 ? 12.356 -6.949 -17.201 1.00 84.38 179 LEU A C 1
ATOM 1376 O O . LEU A 1 179 ? 11.775 -7.990 -17.496 1.00 84.38 179 LEU A O 1
ATOM 1380 N N . GLU A 1 180 ? 13.405 -6.503 -17.885 1.00 79.00 180 GLU A N 1
ATOM 1381 C CA . GLU A 1 180 ? 14.061 -7.298 -18.924 1.00 79.00 180 GLU A CA 1
ATOM 1382 C C . GLU A 1 180 ? 14.916 -8.430 -18.319 1.00 79.00 180 GLU A C 1
ATOM 1384 O O . GLU A 1 180 ? 15.661 -8.244 -17.346 1.00 79.00 180 GLU A O 1
ATOM 1389 N N . GLY A 1 181 ? 14.832 -9.623 -18.915 1.00 71.19 181 GLY A N 1
ATOM 1390 C CA . GLY A 1 181 ? 15.651 -10.782 -18.559 1.00 71.19 181 GLY A CA 1
ATOM 1391 C C . GLY A 1 181 ? 15.058 -12.113 -19.024 1.00 71.19 181 GLY A C 1
ATOM 1392 O O . GLY A 1 181 ? 14.059 -12.154 -19.736 1.00 71.19 181 GLY A O 1
ATOM 1393 N N . LYS A 1 182 ? 15.693 -13.223 -18.627 1.00 63.69 182 LYS A N 1
ATOM 1394 C CA . LYS A 1 182 ? 15.190 -14.585 -18.871 1.00 63.69 182 LYS A CA 1
ATOM 1395 C C . LYS A 1 182 ? 14.483 -15.119 -17.624 1.00 63.69 182 LYS A C 1
ATOM 1397 O O . LYS A 1 182 ? 15.057 -15.064 -16.539 1.00 63.69 182 LYS A O 1
ATOM 1402 N N . GLY A 1 183 ? 13.303 -15.708 -17.811 1.00 71.75 183 GLY A N 1
ATOM 1403 C CA . GLY A 1 183 ? 12.488 -16.305 -16.747 1.00 71.75 183 GLY A CA 1
ATOM 1404 C C . GLY A 1 183 ? 11.312 -15.425 -16.311 1.00 71.75 183 GLY A C 1
ATOM 1405 O O . GLY A 1 183 ? 11.162 -14.298 -16.772 1.00 71.75 183 GLY A O 1
ATOM 1406 N N . GLN A 1 184 ? 10.478 -15.963 -15.419 1.00 73.12 184 GLN A N 1
ATOM 1407 C CA . GLN A 1 184 ? 9.326 -15.274 -14.824 1.00 73.12 184 GLN A CA 1
ATOM 1408 C C . GLN A 1 184 ? 9.796 -14.301 -13.730 1.00 73.12 184 GLN A C 1
ATOM 1410 O O . GLN A 1 184 ? 9.697 -14.590 -12.539 1.00 73.12 184 GLN A O 1
ATOM 1415 N N . LEU A 1 185 ? 10.388 -13.176 -14.139 1.00 79.88 185 LEU A N 1
ATOM 1416 C CA . LEU A 1 185 ? 10.802 -12.112 -13.223 1.00 79.88 185 LEU A CA 1
ATOM 1417 C C . LEU A 1 185 ? 9.572 -11.400 -12.657 1.00 79.88 185 LEU A C 1
ATOM 1419 O O . LEU A 1 185 ? 8.693 -11.014 -13.420 1.00 79.88 185 LEU A O 1
ATOM 1423 N N . ARG A 1 186 ? 9.546 -11.138 -11.347 1.00 85.12 186 ARG A N 1
ATOM 1424 C CA . ARG A 1 186 ? 8.520 -10.277 -10.741 1.00 85.12 186 ARG A CA 1
ATOM 1425 C C . ARG A 1 186 ? 9.054 -9.400 -9.622 1.00 85.12 186 ARG A C 1
ATOM 1427 O O . ARG A 1 186 ? 9.912 -9.807 -8.841 1.00 85.12 186 ARG A O 1
ATOM 1434 N N . PHE A 1 187 ? 8.520 -8.192 -9.531 1.00 84.94 187 PHE A N 1
ATOM 1435 C CA . PHE A 1 187 ? 8.742 -7.304 -8.406 1.00 84.94 187 PHE A CA 1
ATOM 1436 C C . PHE A 1 187 ? 8.107 -7.883 -7.138 1.00 84.94 187 PHE A C 1
ATOM 1438 O O . PHE A 1 187 ? 6.948 -8.284 -7.134 1.00 84.94 187 PHE A O 1
ATOM 1445 N N . THR A 1 188 ? 8.871 -7.916 -6.047 1.00 80.94 188 THR A N 1
ATOM 1446 C CA . THR A 1 188 ? 8.408 -8.422 -4.741 1.00 80.94 188 THR A CA 1
ATOM 1447 C C . THR A 1 188 ? 8.231 -7.312 -3.709 1.00 80.94 188 THR A C 1
ATOM 1449 O O . THR A 1 188 ? 7.507 -7.479 -2.731 1.00 80.94 188 THR A O 1
ATOM 1452 N N . SER A 1 189 ? 8.897 -6.172 -3.905 1.00 82.62 189 SER A N 1
ATOM 1453 C CA . SER A 1 189 ? 8.742 -4.963 -3.096 1.00 82.62 189 SER A CA 1
ATOM 1454 C C . SER A 1 189 ? 9.409 -3.774 -3.787 1.00 82.62 189 SER A C 1
ATOM 1456 O O . SER A 1 189 ? 10.319 -3.949 -4.599 1.00 82.62 189 SER A O 1
ATOM 1458 N N . GLY A 1 190 ? 9.045 -2.555 -3.398 1.00 85.88 190 GLY A N 1
ATOM 1459 C CA . GLY A 1 190 ? 9.801 -1.354 -3.732 1.00 85.88 190 GLY A CA 1
ATOM 1460 C C . GLY A 1 190 ? 9.718 -0.294 -2.641 1.00 85.88 190 GLY A C 1
ATOM 1461 O O . GLY A 1 190 ? 8.886 -0.378 -1.737 1.00 85.88 190 GLY A O 1
ATOM 1462 N N . LYS A 1 191 ? 10.594 0.712 -2.724 1.00 85.50 191 LYS A N 1
ATOM 1463 C CA . LYS A 1 191 ? 10.502 1.964 -1.959 1.00 85.50 191 LYS A CA 1
ATOM 1464 C C . LYS A 1 191 ? 11.046 3.131 -2.774 1.00 85.50 191 LYS A C 1
ATOM 1466 O O . LYS A 1 191 ? 12.114 3.038 -3.383 1.00 85.50 191 LYS A O 1
ATOM 1471 N N . TRP A 1 192 ? 10.326 4.246 -2.725 1.00 87.69 192 TRP A N 1
ATOM 1472 C CA . TRP A 1 192 ? 10.758 5.511 -3.302 1.00 87.69 192 TRP A CA 1
ATOM 1473 C C . TRP A 1 192 ? 11.883 6.177 -2.488 1.00 87.69 192 TRP A C 1
ATOM 1475 O O . TRP A 1 192 ? 12.019 5.989 -1.273 1.00 87.69 192 TRP A O 1
ATOM 1485 N N . SER A 1 193 ? 12.714 6.964 -3.170 1.00 81.44 193 SER A N 1
ATOM 1486 C CA . SER A 1 193 ? 13.743 7.815 -2.572 1.00 81.44 193 SER A CA 1
ATOM 1487 C C . SER A 1 193 ? 13.157 9.191 -2.236 1.00 81.44 193 SER A C 1
ATOM 1489 O O . SER A 1 193 ? 12.913 9.945 -3.166 1.00 81.44 193 SER A O 1
ATOM 1491 N N . PRO A 1 194 ? 13.038 9.614 -0.962 1.00 75.88 194 PRO A N 1
ATOM 1492 C CA . PRO A 1 194 ? 12.643 10.981 -0.582 1.00 75.88 194 PRO A CA 1
ATOM 1493 C C . PRO A 1 194 ? 13.803 11.988 -0.747 1.00 75.88 194 PRO A C 1
AT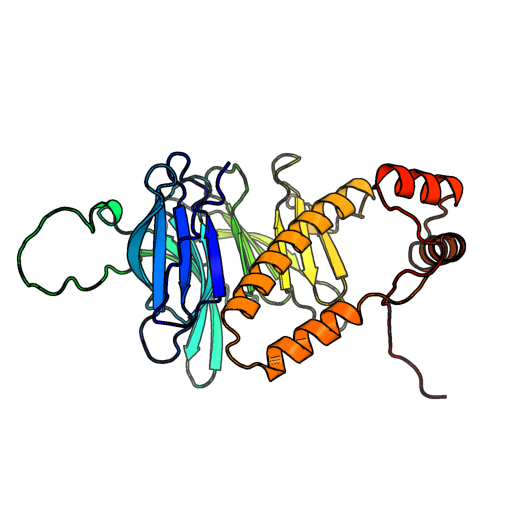OM 1495 O O . PRO A 1 194 ? 14.023 12.877 0.073 1.00 75.88 194 PRO A O 1
ATOM 1498 N N . HIS A 1 195 ? 14.645 11.781 -1.755 1.00 73.56 195 HIS A N 1
ATOM 1499 C CA . HIS A 1 195 ? 15.810 12.599 -2.077 1.00 73.56 195 HIS A CA 1
ATOM 1500 C C . HIS A 1 195 ? 15.875 12.768 -3.593 1.00 73.56 195 HIS A C 1
ATOM 1502 O O . HIS A 1 195 ? 15.551 11.827 -4.320 1.00 73.56 195 HIS A O 1
ATOM 1508 N N . HIS A 1 196 ? 16.375 13.921 -4.047 1.00 75.19 196 HIS A N 1
ATOM 1509 C CA . HIS A 1 196 ? 16.446 14.295 -5.465 1.00 75.19 196 HIS A CA 1
ATOM 1510 C C . HIS A 1 196 ? 15.051 14.367 -6.114 1.00 75.19 196 HIS A C 1
ATOM 1512 O O . HIS A 1 196 ? 14.786 13.702 -7.116 1.00 75.19 196 HIS A O 1
ATOM 1518 N N . ASN A 1 197 ? 14.163 15.165 -5.507 1.00 80.44 197 ASN A N 1
ATOM 1519 C CA . ASN A 1 197 ? 12.795 15.454 -5.965 1.00 80.44 197 ASN A CA 1
ATOM 1520 C C . ASN A 1 197 ? 12.036 14.170 -6.335 1.00 80.44 197 ASN A C 1
ATOM 1522 O O . ASN A 1 197 ? 11.562 14.017 -7.457 1.00 80.44 197 ASN A O 1
ATOM 1526 N N . CYS A 1 198 ? 12.087 13.203 -5.415 1.00 82.38 198 CYS A N 1
ATOM 1527 C CA . CYS A 1 198 ? 11.494 11.864 -5.473 1.00 82.38 198 CYS A CA 1
ATOM 1528 C C . CYS A 1 198 ? 11.812 10.988 -6.700 1.00 82.38 198 CYS A C 1
ATOM 1530 O O . CYS A 1 198 ? 11.379 9.843 -6.778 1.00 82.38 198 CYS A O 1
ATOM 1532 N N . SER A 1 199 ? 12.690 11.451 -7.594 1.00 85.44 199 SER A N 1
ATOM 1533 C CA . SER A 1 199 ? 12.912 10.899 -8.937 1.00 85.44 199 SER A CA 1
ATOM 1534 C C . SER A 1 199 ? 13.641 9.547 -9.026 1.00 85.44 199 SER A C 1
ATOM 1536 O O . SER A 1 199 ? 14.061 9.155 -10.116 1.00 85.44 199 SER A O 1
ATOM 1538 N N . GLN A 1 200 ? 13.798 8.816 -7.915 1.00 86.94 200 GLN A N 1
ATOM 1539 C CA . GLN A 1 200 ? 14.425 7.489 -7.889 1.00 86.94 200 GLN A CA 1
ATOM 1540 C C . GLN A 1 200 ? 13.597 6.462 -7.111 1.00 86.94 200 GLN A C 1
ATOM 1542 O O . GLN A 1 200 ? 13.271 6.667 -5.942 1.00 86.94 200 GLN A O 1
ATOM 1547 N N . LEU A 1 201 ? 13.334 5.314 -7.734 1.00 87.00 201 LEU A N 1
ATOM 1548 C CA . LEU A 1 201 ? 12.704 4.140 -7.120 1.00 87.00 201 LEU A CA 1
ATOM 1549 C C . LEU A 1 201 ? 13.754 3.043 -6.903 1.00 87.00 201 LEU A C 1
ATOM 1551 O O . LEU A 1 201 ? 14.612 2.831 -7.757 1.00 87.00 201 LEU A O 1
ATOM 1555 N N . ALA A 1 202 ? 13.662 2.304 -5.797 1.00 85.75 202 ALA A N 1
ATOM 1556 C CA . ALA A 1 202 ? 14.285 0.989 -5.677 1.00 85.75 202 ALA A CA 1
ATOM 1557 C C . ALA A 1 202 ? 13.241 -0.116 -5.649 1.00 85.75 202 ALA A C 1
ATOM 1559 O O . ALA A 1 202 ? 12.197 0.029 -5.016 1.00 85.75 202 ALA A O 1
ATOM 1560 N N . THR A 1 203 ? 13.579 -1.243 -6.263 1.00 84.19 203 THR A N 1
ATOM 1561 C CA . THR A 1 203 ? 12.743 -2.442 -6.328 1.00 84.19 203 THR A CA 1
ATOM 1562 C C . THR A 1 203 ? 13.559 -3.682 -5.989 1.00 84.19 203 THR A C 1
ATOM 1564 O O . THR A 1 203 ? 14.703 -3.802 -6.433 1.00 84.19 203 THR A O 1
ATOM 1567 N N . ALA A 1 204 ? 12.957 -4.628 -5.280 1.00 81.00 204 ALA A N 1
ATOM 1568 C CA . ALA A 1 204 ? 13.452 -5.989 -5.141 1.00 81.00 204 ALA A CA 1
ATOM 1569 C C . ALA A 1 204 ? 12.735 -6.919 -6.132 1.00 81.00 204 ALA A C 1
ATOM 1571 O O . ALA A 1 204 ? 11.536 -6.773 -6.374 1.00 81.00 204 ALA A O 1
ATOM 1572 N N . ASN A 1 205 ? 13.472 -7.882 -6.676 1.00 79.12 205 ASN A N 1
ATOM 1573 C CA . ASN A 1 205 ? 12.942 -9.050 -7.370 1.00 79.12 205 ASN A CA 1
ATOM 1574 C C . ASN A 1 205 ? 13.841 -10.242 -7.014 1.00 79.12 205 ASN A C 1
ATOM 1576 O O . ASN A 1 205 ? 15.060 -10.150 -7.156 1.00 79.12 205 ASN A O 1
ATOM 1580 N N . ASP A 1 206 ? 13.266 -11.340 -6.535 1.00 72.75 206 ASP A N 1
ATOM 1581 C CA . ASP A 1 206 ? 13.995 -12.573 -6.199 1.00 72.75 206 ASP A CA 1
ATOM 1582 C C . ASP A 1 206 ? 15.253 -12.317 -5.331 1.00 72.75 206 ASP A C 1
ATOM 1584 O O . ASP A 1 206 ? 15.148 -11.934 -4.166 1.00 72.75 206 ASP A O 1
ATOM 1588 N N . THR A 1 207 ? 16.453 -12.488 -5.899 1.00 71.62 207 THR A N 1
ATOM 1589 C CA . THR A 1 207 ? 17.757 -12.269 -5.246 1.00 71.62 207 THR A CA 1
ATOM 1590 C C . THR A 1 207 ? 18.446 -10.959 -5.657 1.00 71.62 207 THR A C 1
ATOM 1592 O O . T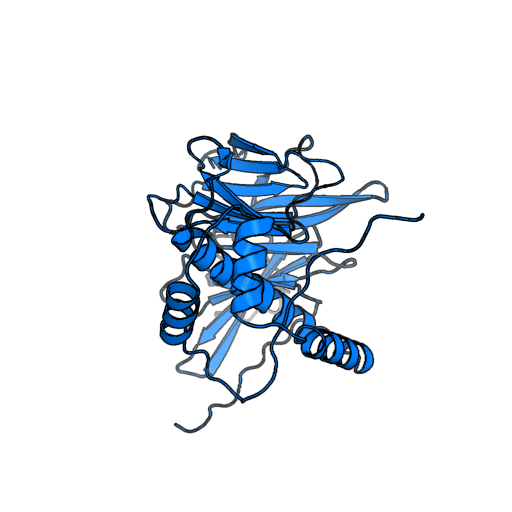HR A 1 207 ? 19.643 -10.795 -5.415 1.00 71.62 207 THR A O 1
ATOM 1595 N N . ALA A 1 208 ? 17.748 -10.049 -6.338 1.00 69.94 208 ALA A N 1
ATOM 1596 C CA . ALA A 1 208 ? 18.295 -8.823 -6.912 1.00 69.94 208 ALA A CA 1
ATOM 1597 C C . ALA A 1 208 ? 17.559 -7.570 -6.412 1.00 69.94 208 ALA A C 1
ATOM 1599 O O . ALA A 1 208 ? 16.361 -7.581 -6.133 1.00 69.94 208 ALA A O 1
ATOM 1600 N N . ILE A 1 209 ? 18.294 -6.459 -6.326 1.00 79.25 209 ILE A N 1
ATOM 1601 C CA . ILE A 1 209 ? 17.743 -5.128 -6.058 1.00 79.25 209 ILE A CA 1
ATOM 1602 C C . ILE A 1 209 ? 18.216 -4.186 -7.160 1.00 79.25 209 ILE A C 1
ATOM 1604 O O . ILE A 1 209 ? 19.407 -4.114 -7.468 1.00 79.25 209 ILE A O 1
ATOM 1608 N N . ARG A 1 210 ? 17.260 -3.477 -7.756 1.00 79.56 210 ARG A N 1
ATOM 1609 C CA . ARG A 1 210 ? 17.431 -2.570 -8.894 1.00 79.56 210 ARG A CA 1
ATOM 1610 C C . ARG A 1 210 ? 17.035 -1.152 -8.481 1.00 79.56 210 ARG A C 1
ATOM 1612 O O . ARG A 1 210 ? 16.183 -0.973 -7.610 1.00 79.56 210 ARG A O 1
ATOM 1619 N N . GLY A 1 211 ? 17.682 -0.157 -9.080 1.00 82.81 211 GLY A N 1
ATOM 1620 C CA . GLY A 1 211 ? 17.336 1.258 -8.937 1.00 82.81 211 GLY A CA 1
ATOM 1621 C C . GLY A 1 211 ? 16.893 1.824 -10.281 1.00 82.81 211 GLY A C 1
ATOM 1622 O O . GLY A 1 211 ? 17.452 1.439 -11.304 1.00 82.81 211 GLY A O 1
ATOM 1623 N N . TRP A 1 212 ? 15.926 2.736 -10.275 1.00 85.38 212 TRP A N 1
ATOM 1624 C CA . TRP A 1 212 ? 15.301 3.311 -11.470 1.00 85.38 212 TRP A CA 1
ATOM 1625 C C . TRP A 1 212 ? 15.284 4.833 -11.385 1.00 85.38 212 TRP A C 1
ATOM 1627 O O . TRP A 1 212 ? 15.093 5.377 -10.297 1.00 85.38 212 TRP A O 1
ATOM 1637 N N . ASP A 1 213 ? 15.446 5.513 -12.519 1.00 86.56 213 ASP A N 1
ATOM 1638 C CA . ASP A 1 213 ? 15.235 6.957 -12.639 1.00 86.56 213 ASP A CA 1
ATOM 1639 C C . ASP A 1 213 ? 13.885 7.208 -13.312 1.00 86.56 213 ASP A C 1
ATOM 1641 O O . ASP A 1 213 ? 13.716 6.956 -14.505 1.00 86.56 213 ASP A O 1
ATOM 1645 N N . LEU A 1 214 ? 12.924 7.718 -12.544 1.00 87.00 214 LEU A N 1
ATOM 1646 C CA . LEU A 1 214 ? 11.521 7.851 -12.955 1.00 87.00 214 LEU A CA 1
ATOM 1647 C C . LEU A 1 214 ? 11.311 8.801 -14.132 1.00 87.00 214 LEU A C 1
ATOM 1649 O O . LEU A 1 214 ? 10.356 8.642 -14.886 1.00 87.00 214 LEU A O 1
ATOM 1653 N N . ARG A 1 215 ? 12.214 9.774 -14.315 1.00 85.06 215 ARG A N 1
ATOM 1654 C CA . ARG A 1 215 ? 12.154 10.721 -15.440 1.00 85.06 215 ARG A CA 1
ATOM 1655 C C . ARG A 1 215 ? 12.458 10.034 -16.776 1.00 85.06 215 ARG A C 1
ATOM 1657 O O . ARG A 1 215 ? 12.275 10.638 -17.824 1.00 85.06 215 ARG A O 1
ATOM 1664 N N . THR A 1 216 ? 12.952 8.793 -16.741 1.00 84.75 216 THR A N 1
ATOM 1665 C CA . THR A 1 216 ? 13.331 8.001 -17.923 1.00 84.75 216 THR A CA 1
ATOM 1666 C C . THR A 1 216 ? 12.804 6.562 -17.909 1.00 84.75 216 THR A C 1
ATOM 1668 O O . THR A 1 216 ? 12.910 5.882 -18.924 1.00 84.75 216 THR A O 1
ATOM 1671 N N . MET A 1 217 ? 12.318 6.086 -16.756 1.00 84.00 217 MET A N 1
ATOM 1672 C CA . MET A 1 217 ? 12.035 4.683 -16.418 1.00 84.00 217 MET A CA 1
ATOM 1673 C C . MET A 1 217 ? 13.161 3.679 -16.733 1.00 84.00 217 MET A C 1
ATOM 1675 O O . MET A 1 217 ? 12.938 2.479 -16.870 1.00 84.00 217 MET A O 1
ATOM 1679 N N . ARG A 1 218 ? 14.415 4.150 -16.773 1.00 83.94 218 ARG A N 1
ATOM 1680 C CA . ARG A 1 218 ? 15.603 3.310 -16.994 1.00 83.94 218 ARG A CA 1
ATOM 1681 C C . ARG A 1 218 ? 16.301 2.942 -15.691 1.00 83.94 218 ARG A C 1
ATOM 1683 O O . ARG A 1 218 ? 16.225 3.660 -14.690 1.00 83.94 218 ARG A O 1
ATOM 1690 N N . LEU A 1 219 ? 17.032 1.829 -15.734 1.00 80.56 219 LEU A N 1
ATOM 1691 C CA . LEU A 1 219 ? 17.894 1.382 -14.644 1.00 80.56 219 LEU A CA 1
ATOM 1692 C C . LEU A 1 219 ? 19.006 2.404 -14.365 1.00 80.56 219 LEU A C 1
ATOM 1694 O O . LEU A 1 219 ? 19.796 2.753 -15.241 1.00 80.56 219 LEU A O 1
ATOM 1698 N N . VAL A 1 220 ? 19.108 2.838 -13.111 1.00 73.62 220 VAL A N 1
ATOM 1699 C CA . VAL A 1 220 ? 20.234 3.629 -12.610 1.00 73.62 220 VAL A CA 1
ATOM 1700 C C . VAL A 1 220 ? 21.400 2.686 -12.351 1.00 73.62 220 VAL A C 1
ATOM 1702 O O . VAL A 1 220 ? 21.325 1.844 -11.453 1.00 73.62 220 VAL A O 1
ATOM 1705 N N . HIS A 1 221 ? 22.506 2.863 -13.079 1.00 53.34 221 HIS A N 1
ATOM 1706 C CA . HIS A 1 221 ? 23.770 2.204 -12.743 1.00 53.34 221 HIS A CA 1
ATOM 1707 C C . HIS A 1 221 ? 24.133 2.526 -11.279 1.00 53.34 221 HIS A C 1
ATOM 1709 O O . HIS A 1 221 ? 24.281 3.702 -10.926 1.00 53.34 221 HIS A O 1
ATOM 1715 N N . PRO A 1 222 ? 24.225 1.519 -10.390 1.00 44.28 222 PRO A N 1
ATOM 1716 C CA . PRO A 1 222 ? 24.171 1.757 -8.955 1.00 44.28 222 PRO A CA 1
ATOM 1717 C C . PRO A 1 222 ? 25.471 2.369 -8.432 1.00 44.28 222 PRO A C 1
ATOM 1719 O O . PRO A 1 222 ? 26.432 1.671 -8.109 1.00 44.28 222 PRO A O 1
ATOM 1722 N N . SER A 1 223 ? 25.479 3.691 -8.245 1.00 36.59 223 SER A N 1
ATOM 1723 C CA . SER A 1 223 ? 26.522 4.329 -7.446 1.00 36.59 223 SER A CA 1
ATOM 1724 C C . SER A 1 223 ? 26.470 3.774 -6.014 1.00 36.59 223 SER A C 1
ATOM 1726 O O . SER A 1 223 ? 25.411 3.693 -5.380 1.00 36.59 223 SER A O 1
ATOM 1728 N N . TYR A 1 224 ? 27.629 3.373 -5.486 1.00 33.94 224 TYR A N 1
ATOM 1729 C CA . TYR A 1 224 ? 27.756 2.600 -4.240 1.00 33.94 224 TYR A CA 1
ATOM 1730 C C . TYR A 1 224 ? 27.069 3.242 -3.010 1.00 33.94 224 TYR A C 1
ATOM 1732 O O . TYR A 1 224 ? 26.664 2.546 -2.077 1.00 33.94 224 TYR A O 1
ATOM 1740 N N . ARG A 1 225 ? 26.885 4.573 -3.002 1.00 32.50 225 ARG A N 1
ATOM 1741 C CA . ARG A 1 225 ? 26.143 5.285 -1.944 1.00 32.50 225 ARG A CA 1
ATOM 1742 C C . ARG A 1 225 ? 24.629 5.050 -2.002 1.00 32.50 225 ARG A C 1
ATOM 1744 O O . ARG A 1 225 ? 24.018 4.899 -0.942 1.00 32.50 225 ARG A O 1
ATOM 1751 N N . ASN A 1 226 ? 24.032 5.023 -3.194 1.00 39.47 226 ASN A N 1
ATOM 1752 C CA . ASN A 1 226 ? 22.576 4.971 -3.345 1.00 39.47 226 ASN A CA 1
ATOM 1753 C C . ASN A 1 226 ? 22.057 3.561 -3.058 1.00 39.47 226 ASN A C 1
ATOM 1755 O O . ASN A 1 226 ? 21.167 3.410 -2.221 1.00 39.47 226 ASN A O 1
ATOM 1759 N N . ALA A 1 227 ? 22.698 2.530 -3.623 1.00 35.44 227 ALA A N 1
ATOM 1760 C CA . ALA A 1 227 ? 22.364 1.129 -3.355 1.00 35.44 227 ALA A CA 1
ATOM 1761 C C . ALA A 1 227 ? 22.303 0.824 -1.845 1.00 35.44 227 ALA A C 1
ATOM 1763 O O . ALA A 1 227 ? 21.322 0.258 -1.368 1.00 35.44 227 ALA A O 1
ATOM 1764 N N . ARG A 1 228 ? 23.287 1.293 -1.059 1.00 37.75 228 ARG A N 1
ATOM 1765 C CA . ARG A 1 228 ? 23.310 1.116 0.405 1.00 37.75 228 ARG A CA 1
ATOM 1766 C C . ARG A 1 228 ? 22.110 1.760 1.117 1.00 37.75 228 ARG A C 1
ATOM 1768 O O . ARG A 1 228 ? 21.593 1.166 2.059 1.00 37.75 228 ARG A O 1
ATOM 1775 N N . ARG A 1 229 ? 21.677 2.964 0.723 1.00 44.47 229 ARG A N 1
ATOM 1776 C CA . ARG A 1 229 ? 20.515 3.636 1.345 1.00 44.47 229 ARG A CA 1
ATOM 1777 C C . ARG A 1 229 ? 19.200 2.937 0.996 1.00 44.47 229 ARG A C 1
ATOM 1779 O O . ARG A 1 229 ? 18.346 2.786 1.866 1.00 44.47 229 ARG A O 1
ATOM 1786 N N . LEU A 1 230 ? 19.068 2.485 -0.247 1.00 42.19 230 LEU A N 1
ATOM 1787 C CA . LEU A 1 230 ? 17.883 1.793 -0.753 1.00 42.19 230 LEU A CA 1
ATOM 1788 C C . LEU A 1 230 ? 17.744 0.393 -0.119 1.00 42.19 230 LEU A C 1
ATOM 1790 O O . LEU A 1 230 ? 16.664 0.036 0.350 1.00 42.19 230 LEU A O 1
ATOM 1794 N N . LEU A 1 231 ? 18.862 -0.332 0.030 1.00 41.06 231 LEU A N 1
ATOM 1795 C CA . LEU A 1 231 ? 18.958 -1.600 0.766 1.00 41.06 231 LEU A CA 1
ATOM 1796 C C . LEU A 1 231 ? 18.425 -1.507 2.204 1.00 41.06 231 LEU A C 1
ATOM 1798 O O . LEU A 1 231 ? 17.662 -2.375 2.617 1.00 41.06 231 LEU A O 1
ATOM 1802 N N . LEU A 1 232 ? 18.794 -0.469 2.971 1.00 41.06 232 LEU A N 1
ATOM 1803 C CA . LEU A 1 232 ? 18.285 -0.314 4.342 1.00 41.06 232 LEU A CA 1
ATOM 1804 C C . LEU A 1 232 ? 16.759 -0.137 4.367 1.00 41.06 232 LEU A C 1
ATOM 1806 O O . LEU A 1 232 ? 16.094 -0.772 5.182 1.00 41.06 232 LEU A O 1
ATOM 1810 N N . LYS A 1 233 ? 16.196 0.684 3.472 1.00 42.38 233 LYS A N 1
ATOM 1811 C CA . LYS A 1 233 ? 14.750 0.969 3.452 1.00 42.38 233 LYS A CA 1
ATOM 1812 C C . LYS A 1 233 ? 13.911 -0.249 3.063 1.00 42.38 233 LYS A C 1
ATOM 1814 O O . LYS A 1 233 ? 12.901 -0.512 3.709 1.00 42.38 233 LYS A O 1
ATOM 1819 N N . LEU A 1 234 ? 14.366 -1.032 2.083 1.00 39.06 234 LEU A N 1
ATOM 1820 C CA . LEU A 1 234 ? 13.752 -2.323 1.755 1.00 39.06 234 LEU A CA 1
ATOM 1821 C C . LEU A 1 234 ? 13.859 -3.303 2.937 1.00 39.06 234 LEU A C 1
ATOM 1823 O O . LEU A 1 234 ? 12.873 -3.942 3.294 1.00 39.06 234 LEU A O 1
ATOM 1827 N N . ARG A 1 235 ? 15.017 -3.369 3.614 1.00 33.00 235 ARG A N 1
ATOM 1828 C CA . ARG A 1 235 ? 15.227 -4.272 4.760 1.00 33.00 235 ARG A CA 1
ATOM 1829 C C . ARG A 1 235 ? 14.332 -3.952 5.962 1.00 33.00 235 ARG A C 1
ATOM 1831 O O . ARG A 1 235 ? 13.868 -4.888 6.605 1.00 33.00 235 ARG A O 1
ATOM 1838 N N . HIS A 1 236 ? 14.068 -2.676 6.255 1.00 37.03 236 HIS A N 1
ATOM 1839 C CA . HIS A 1 236 ? 13.107 -2.294 7.300 1.00 37.03 236 HIS A CA 1
ATOM 1840 C C . HIS A 1 236 ? 11.686 -2.761 6.962 1.00 37.03 236 HIS A C 1
ATOM 1842 O O . HIS A 1 236 ? 11.034 -3.358 7.811 1.00 37.03 236 HIS A O 1
ATOM 1848 N N . HIS A 1 237 ? 11.238 -2.569 5.719 1.00 39.06 237 HIS A N 1
ATOM 1849 C CA . HIS A 1 237 ? 9.887 -2.947 5.305 1.00 39.06 237 HIS A CA 1
ATOM 1850 C C . HIS A 1 237 ? 9.677 -4.469 5.277 1.00 39.06 237 HIS A C 1
ATOM 1852 O O . HIS A 1 237 ? 8.715 -4.964 5.859 1.00 39.06 237 HIS A O 1
ATOM 1858 N N . CYS A 1 238 ? 10.615 -5.235 4.707 1.00 32.44 238 CYS A N 1
ATOM 1859 C CA . CYS A 1 238 ? 10.573 -6.699 4.793 1.00 32.44 238 CYS A CA 1
ATOM 1860 C C . CYS A 1 238 ? 10.675 -7.191 6.250 1.00 32.44 238 CYS A C 1
ATOM 1862 O O . CYS A 1 238 ? 10.091 -8.214 6.591 1.00 32.44 238 CYS A O 1
ATOM 1864 N N . GLY A 1 239 ? 11.380 -6.452 7.115 1.00 30.42 239 GLY A N 1
ATOM 1865 C CA . GLY A 1 239 ? 11.426 -6.700 8.556 1.00 30.42 239 GLY A CA 1
ATOM 1866 C C . GLY A 1 239 ? 10.066 -6.516 9.235 1.00 30.42 239 GLY A C 1
ATOM 1867 O O . GLY A 1 239 ? 9.646 -7.405 9.962 1.00 30.42 239 GLY A O 1
ATOM 1868 N N . GLN A 1 240 ? 9.353 -5.421 8.951 1.00 33.25 240 GLN A N 1
ATOM 1869 C CA . GLN A 1 240 ? 7.998 -5.173 9.465 1.00 33.25 240 GLN A CA 1
ATOM 1870 C C . GLN A 1 240 ? 7.026 -6.284 9.041 1.00 33.25 240 GLN A C 1
ATOM 1872 O O . GLN A 1 240 ? 6.375 -6.877 9.898 1.00 33.25 240 GLN A O 1
ATOM 1877 N N . MET A 1 241 ? 7.005 -6.640 7.750 1.00 31.05 241 MET A N 1
ATOM 1878 C CA . MET A 1 241 ? 6.176 -7.743 7.237 1.00 31.05 241 MET A CA 1
ATOM 1879 C C . MET A 1 241 ? 6.524 -9.090 7.893 1.00 31.05 241 MET A C 1
ATOM 1881 O O . MET A 1 241 ? 5.633 -9.878 8.195 1.00 31.05 241 MET A O 1
ATOM 1885 N N . ALA A 1 242 ? 7.810 -9.356 8.153 1.00 26.58 242 ALA A N 1
ATOM 1886 C CA . ALA A 1 242 ? 8.243 -10.572 8.837 1.00 26.58 242 ALA A CA 1
ATOM 1887 C C . ALA A 1 242 ? 7.881 -10.577 10.333 1.00 26.58 242 ALA A C 1
ATOM 1889 O O . ALA A 1 242 ? 7.556 -11.636 10.863 1.00 26.58 242 ALA A O 1
ATOM 1890 N N . THR A 1 243 ? 7.910 -9.435 11.026 1.00 27.89 243 THR A N 1
ATOM 1891 C CA . THR A 1 243 ? 7.437 -9.338 12.418 1.00 27.89 243 THR A CA 1
ATOM 1892 C C . THR A 1 243 ? 5.941 -9.636 12.497 1.00 27.89 243 THR A C 1
ATOM 1894 O O . THR A 1 243 ? 5.554 -10.493 13.285 1.00 27.89 243 THR A O 1
ATOM 1897 N N . LEU A 1 244 ? 5.135 -9.021 11.623 1.00 29.44 244 LEU A N 1
ATOM 1898 C CA . LEU A 1 244 ? 3.682 -9.233 11.546 1.00 29.44 244 LEU A CA 1
ATOM 1899 C C . LEU A 1 244 ? 3.330 -10.698 11.263 1.00 29.44 244 LEU A C 1
ATOM 1901 O O . LEU A 1 244 ? 2.508 -11.288 11.960 1.00 29.44 244 LEU A O 1
ATOM 1905 N N . TYR A 1 245 ? 4.019 -11.317 10.299 1.00 27.09 245 TYR A N 1
ATOM 1906 C CA . TYR A 1 245 ? 3.855 -12.739 10.002 1.00 27.09 245 TYR A CA 1
ATOM 1907 C C . TYR A 1 245 ? 4.155 -13.616 11.231 1.00 27.09 245 TYR A C 1
ATOM 1909 O O . TYR A 1 245 ? 3.360 -14.483 11.578 1.00 27.09 245 TYR A O 1
ATOM 1917 N N . ASN A 1 246 ? 5.255 -13.347 11.946 1.00 25.22 246 ASN A N 1
ATOM 1918 C CA . ASN A 1 246 ? 5.611 -14.102 13.151 1.00 25.22 246 ASN A CA 1
ATOM 1919 C C . ASN A 1 246 ? 4.613 -13.912 14.308 1.00 25.22 246 ASN A C 1
ATOM 1921 O O . ASN A 1 246 ? 4.391 -14.868 15.045 1.00 25.22 246 ASN A O 1
ATOM 1925 N N . SER A 1 247 ? 3.992 -12.736 14.466 1.00 27.81 247 SER A N 1
ATOM 1926 C CA . SER A 1 247 ? 2.934 -12.530 15.473 1.00 27.81 247 SER A CA 1
ATOM 1927 C C . SER A 1 247 ? 1.623 -13.259 15.153 1.00 27.81 247 SER A C 1
ATOM 1929 O O . SER A 1 247 ? 0.855 -13.536 16.068 1.00 27.81 247 SER A O 1
ATOM 1931 N N . CYS A 1 248 ? 1.373 -13.612 13.887 1.00 26.91 248 CYS A N 1
ATOM 1932 C CA . CYS A 1 248 ? 0.183 -14.367 13.477 1.00 26.91 248 CYS A CA 1
ATOM 1933 C C . CYS A 1 248 ? 0.394 -15.898 13.440 1.00 26.91 248 CYS A C 1
ATOM 1935 O O . CYS A 1 248 ? -0.581 -16.645 13.364 1.00 26.91 248 CYS A O 1
ATOM 1937 N N . CYS A 1 249 ? 1.637 -16.389 13.506 1.00 24.80 249 CYS A N 1
ATOM 1938 C CA . CYS A 1 249 ? 1.954 -17.822 13.492 1.00 24.80 249 CYS A CA 1
ATOM 1939 C C . CYS A 1 249 ? 1.760 -18.476 14.872 1.00 24.80 249 CYS A C 1
ATOM 1941 O O . CYS A 1 249 ? 2.664 -18.471 15.711 1.00 24.80 249 CYS A O 1
ATOM 1943 N N . THR A 1 250 ? 0.604 -19.106 15.088 1.00 29.77 250 THR A N 1
ATOM 1944 C CA . THR A 1 250 ? 0.245 -19.768 16.357 1.00 29.77 250 THR A CA 1
ATOM 1945 C C . THR A 1 250 ? 0.824 -21.180 16.542 1.00 29.77 250 THR A C 1
ATOM 1947 O O . THR A 1 250 ? 0.640 -21.762 17.611 1.00 29.77 250 THR A O 1
ATOM 1950 N N . SER A 1 251 ? 1.544 -21.751 15.562 1.00 31.67 251 SER A N 1
ATOM 1951 C CA . SER A 1 251 ? 2.147 -23.089 15.697 1.00 31.67 251 SER A CA 1
ATOM 1952 C C . SER A 1 251 ? 3.606 -23.046 16.213 1.00 31.67 251 SER A C 1
ATOM 1954 O O . SER A 1 251 ? 4.453 -22.343 15.648 1.00 31.67 251 SER A O 1
ATOM 1956 N N . PRO A 1 252 ? 3.971 -23.835 17.248 1.00 33.31 252 PRO A N 1
ATOM 1957 C CA . PRO A 1 252 ? 5.355 -23.895 17.737 1.00 33.31 252 PRO A CA 1
ATOM 1958 C C . PRO A 1 252 ? 6.362 -24.462 16.721 1.00 33.31 252 PRO A C 1
ATOM 1960 O O . PRO A 1 252 ? 7.554 -24.154 16.780 1.00 33.31 252 PRO A O 1
ATOM 1963 N N . GLN A 1 253 ? 5.902 -25.296 15.781 1.00 31.98 253 GLN A N 1
ATOM 1964 C CA . GLN A 1 253 ? 6.767 -25.912 14.773 1.00 31.98 253 GLN A CA 1
ATOM 1965 C C . GLN A 1 253 ? 7.236 -24.893 13.727 1.00 31.98 253 GLN A C 1
ATOM 1967 O O . GLN A 1 253 ? 8.432 -24.853 13.427 1.00 31.98 253 GLN A O 1
ATOM 1972 N N . GLU A 1 254 ? 6.361 -24.011 13.238 1.00 30.36 254 GLU A N 1
ATOM 1973 C CA . GLU A 1 254 ? 6.743 -22.973 12.268 1.00 30.36 254 GLU A CA 1
ATOM 1974 C C . GLU A 1 254 ? 7.703 -21.946 12.881 1.00 30.36 254 GLU A C 1
ATOM 1976 O O . GLU A 1 254 ? 8.715 -21.606 12.264 1.00 30.36 254 GLU A O 1
ATOM 1981 N N . GLN A 1 255 ? 7.468 -21.533 14.133 1.00 31.17 255 GLN A N 1
ATOM 1982 C CA . GLN A 1 255 ? 8.380 -20.651 14.872 1.00 31.17 255 GLN A CA 1
ATOM 1983 C C . GLN A 1 255 ? 9.789 -21.261 15.005 1.00 31.17 255 GLN A C 1
ATOM 1985 O O . GLN A 1 255 ? 10.792 -20.556 14.857 1.00 31.17 255 GLN A O 1
ATOM 1990 N N . SER A 1 256 ? 9.889 -22.582 15.213 1.00 32.19 256 SER A N 1
ATOM 1991 C CA . SER A 1 256 ? 11.182 -23.283 15.233 1.00 32.19 256 SER A CA 1
ATOM 1992 C C . SER A 1 256 ? 11.889 -23.262 13.870 1.00 32.19 256 SER A C 1
ATOM 1994 O O . SER A 1 256 ? 13.107 -23.080 13.806 1.00 32.19 256 SER A O 1
ATOM 1996 N N . HIS A 1 257 ? 11.128 -23.367 12.777 1.00 31.34 257 HIS A N 1
ATOM 1997 C CA . HIS A 1 257 ? 11.656 -23.387 11.414 1.00 31.34 257 HIS A CA 1
ATOM 1998 C C . HIS A 1 257 ? 12.137 -21.996 10.974 1.00 31.34 257 HIS A C 1
ATOM 2000 O O . HIS A 1 257 ? 13.246 -21.858 10.459 1.00 31.34 257 HIS A O 1
ATOM 2006 N N . VAL A 1 258 ? 11.367 -20.940 11.271 1.00 31.28 258 VAL A N 1
ATOM 2007 C CA . VAL A 1 258 ? 11.778 -19.545 11.027 1.00 31.28 258 VAL A CA 1
ATOM 2008 C C . VAL A 1 258 ? 13.037 -19.195 11.828 1.00 31.28 258 VAL A C 1
ATOM 2010 O O . VAL A 1 258 ? 13.933 -18.532 11.302 1.00 31.28 258 VAL A O 1
ATOM 2013 N N . LYS A 1 259 ? 13.161 -19.682 13.071 1.00 31.19 259 LYS A N 1
ATOM 2014 C CA . LYS A 1 259 ? 14.379 -19.515 13.877 1.00 31.19 259 LYS A CA 1
ATOM 2015 C C . LYS A 1 259 ? 15.586 -20.228 13.253 1.00 31.19 259 LYS A C 1
ATOM 2017 O O . LYS A 1 259 ? 16.631 -19.604 13.099 1.00 31.19 259 LYS A O 1
ATOM 2022 N N . ALA A 1 260 ? 15.429 -21.475 12.805 1.00 30.81 260 ALA A N 1
ATOM 2023 C CA . ALA A 1 260 ? 16.496 -22.215 12.128 1.00 30.81 260 ALA A CA 1
ATOM 2024 C C . ALA A 1 260 ? 16.972 -21.525 10.832 1.00 30.81 260 ALA A C 1
ATOM 2026 O O . ALA A 1 260 ? 18.175 -21.385 10.619 1.00 30.81 260 ALA A O 1
ATOM 2027 N N . VAL A 1 261 ? 16.049 -21.016 10.004 1.00 30.72 261 VAL A N 1
ATOM 2028 C CA . VAL A 1 261 ? 16.383 -20.240 8.791 1.00 30.72 261 VAL A CA 1
ATOM 2029 C C . VAL A 1 261 ? 17.108 -18.932 9.141 1.00 30.72 261 VAL A C 1
ATOM 2031 O O . VAL A 1 261 ? 18.059 -18.547 8.459 1.00 30.72 261 VAL A O 1
ATOM 2034 N N . LYS A 1 262 ? 16.705 -18.259 10.225 1.00 29.06 262 LYS A N 1
ATOM 2035 C CA . LYS A 1 262 ? 17.341 -17.025 10.714 1.00 29.06 262 LYS A CA 1
ATOM 2036 C C . LYS A 1 262 ? 18.787 -17.247 11.174 1.00 29.06 262 LYS A C 1
ATOM 2038 O O . LYS A 1 262 ? 19.618 -16.373 10.942 1.00 29.06 262 LYS A O 1
ATOM 2043 N N . ASP A 1 263 ? 19.083 -18.404 11.766 1.00 32.12 263 ASP A N 1
ATOM 2044 C CA . ASP A 1 263 ? 20.426 -18.775 12.230 1.00 32.12 263 ASP A CA 1
ATOM 2045 C C . ASP A 1 263 ? 21.318 -19.337 11.094 1.00 32.12 263 ASP A C 1
ATOM 2047 O O . ASP A 1 263 ? 22.545 -19.167 11.113 1.00 32.12 263 ASP A O 1
ATOM 2051 N N . ASP A 1 264 ? 20.736 -19.968 10.064 1.00 31.78 264 ASP A N 1
ATOM 2052 C CA . ASP A 1 264 ? 21.482 -20.526 8.922 1.00 31.78 264 ASP A CA 1
ATOM 2053 C C . ASP A 1 264 ? 22.037 -19.457 7.961 1.00 31.78 264 ASP A C 1
ATOM 2055 O O . ASP A 1 264 ? 23.097 -19.657 7.364 1.00 31.78 26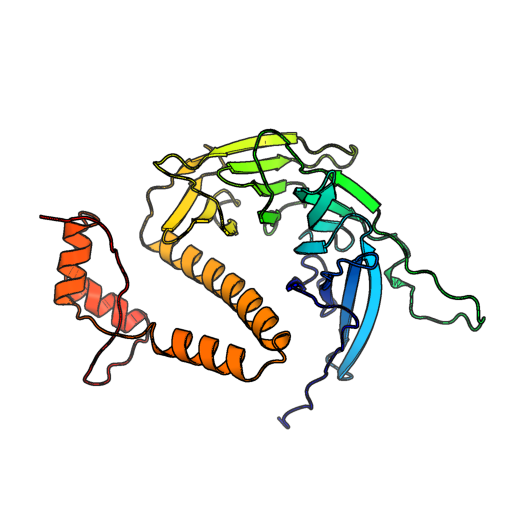4 ASP A O 1
ATOM 2059 N N . LEU A 1 265 ? 21.407 -18.276 7.903 1.00 29.34 265 LEU A N 1
ATOM 2060 C CA . LEU A 1 265 ? 21.780 -17.108 7.082 1.00 29.34 265 LEU A CA 1
ATOM 2061 C C . LEU A 1 265 ? 23.126 -16.425 7.468 1.00 29.34 265 LEU A C 1
ATOM 2063 O O . LEU A 1 265 ? 23.299 -15.217 7.268 1.00 29.34 265 LEU A O 1
ATOM 2067 N N . THR A 1 266 ? 24.100 -17.164 8.024 1.00 34.12 266 THR A N 1
ATOM 2068 C CA . THR A 1 266 ? 25.214 -16.597 8.816 1.00 34.12 266 THR A CA 1
ATOM 2069 C C . THR A 1 266 ? 26.586 -17.329 8.697 1.00 34.12 266 THR A C 1
ATOM 2071 O O . THR A 1 266 ? 27.278 -17.496 9.705 1.00 34.12 266 THR A O 1
ATOM 2074 N N . LYS A 1 267 ? 26.998 -17.839 7.506 1.00 37.09 267 LYS A N 1
ATOM 2075 C CA . LYS A 1 267 ? 28.156 -18.784 7.355 1.00 37.09 267 LYS A CA 1
ATOM 2076 C C . LYS A 1 267 ? 28.902 -18.780 5.968 1.00 37.09 267 LYS A C 1
ATOM 2078 O O . LYS A 1 267 ? 28.343 -19.349 5.046 1.00 37.09 267 LYS A O 1
ATOM 2083 N N . LYS A 1 268 ? 30.146 -18.334 5.630 1.00 47.84 268 LYS A N 1
ATOM 2084 C CA . LYS A 1 268 ? 31.317 -17.568 6.175 1.00 47.84 268 LYS A CA 1
ATOM 2085 C C . LYS A 1 268 ? 32.176 -16.867 5.055 1.00 47.84 268 LYS A C 1
ATOM 2087 O O . LYS A 1 268 ? 32.210 -17.407 3.957 1.00 47.84 268 LYS A O 1
ATOM 2092 N N . LEU A 1 269 ? 32.885 -15.719 5.283 1.00 42.97 269 LEU A N 1
ATOM 2093 C CA . LEU A 1 269 ? 33.857 -15.094 4.308 1.00 42.97 269 LEU A CA 1
ATOM 2094 C C . LEU A 1 269 ? 34.864 -14.016 4.862 1.00 42.97 269 LEU A C 1
ATOM 2096 O O . LEU A 1 269 ? 34.642 -13.461 5.937 1.00 42.97 269 LEU A O 1
ATOM 2100 N N . VAL A 1 270 ? 35.938 -13.662 4.110 1.00 49.81 270 VAL A N 1
ATOM 2101 C CA . VAL A 1 270 ? 37.034 -12.708 4.473 1.00 49.81 270 VAL A CA 1
ATOM 2102 C C . VAL A 1 270 ? 37.255 -11.573 3.434 1.00 49.81 270 VAL A C 1
ATOM 2104 O O . VAL A 1 270 ? 36.928 -11.686 2.255 1.00 49.81 270 VAL A O 1
ATOM 2107 N N . ALA A 1 271 ? 37.852 -10.444 3.856 1.00 46.78 271 ALA A N 1
ATOM 2108 C CA . ALA A 1 271 ? 38.042 -9.220 3.054 1.00 46.78 271 ALA A CA 1
ATOM 2109 C C . ALA A 1 271 ? 38.941 -9.342 1.797 1.00 46.78 271 ALA A C 1
ATOM 2111 O O . ALA A 1 271 ? 38.855 -8.485 0.917 1.00 46.78 271 ALA A O 1
ATOM 2112 N N . ARG A 1 272 ? 39.806 -10.364 1.703 1.00 49.34 272 ARG A N 1
ATOM 2113 C CA . ARG A 1 272 ? 40.604 -10.652 0.491 1.00 49.34 272 ARG A CA 1
ATOM 2114 C C . ARG A 1 272 ? 39.748 -11.293 -0.601 1.00 49.34 272 ARG A C 1
ATOM 2116 O O . ARG A 1 272 ? 40.010 -11.093 -1.779 1.00 49.34 272 ARG A O 1
ATOM 2123 N N . ASP A 1 273 ? 38.715 -12.021 -0.202 1.00 50.59 273 ASP A N 1
ATOM 2124 C CA . ASP A 1 273 ? 37.847 -12.773 -1.104 1.00 50.59 273 ASP A CA 1
ATOM 2125 C C . ASP A 1 273 ? 36.647 -11.921 -1.524 1.00 50.59 273 ASP A C 1
ATOM 2127 O O . ASP A 1 273 ? 36.300 -11.912 -2.698 1.00 50.59 273 ASP A O 1
ATOM 2131 N N . LEU A 1 274 ? 36.154 -11.048 -0.634 1.00 48.91 274 LEU A N 1
ATOM 2132 C CA . LEU A 1 274 ? 35.312 -9.903 -1.014 1.00 48.91 274 LEU A CA 1
ATOM 2133 C C . LEU A 1 274 ? 35.955 -9.040 -2.113 1.00 48.91 274 LEU A C 1
ATOM 2135 O O . LEU A 1 274 ? 35.260 -8.622 -3.029 1.00 48.91 274 LEU A O 1
ATOM 2139 N N . GLN A 1 275 ? 37.271 -8.789 -2.054 1.00 48.78 275 GLN A N 1
ATOM 2140 C CA . GLN A 1 275 ? 37.970 -8.059 -3.119 1.00 48.78 275 GLN A CA 1
ATOM 2141 C C . GLN A 1 275 ? 37.935 -8.817 -4.456 1.00 48.78 275 GLN A C 1
ATOM 2143 O O . GLN A 1 275 ? 37.723 -8.194 -5.491 1.00 48.78 275 GLN A O 1
ATOM 2148 N N . LYS A 1 276 ? 38.126 -10.145 -4.441 1.00 47.94 276 LYS A N 1
ATOM 2149 C CA . LYS A 1 276 ? 38.046 -10.975 -5.654 1.00 47.94 276 LYS A CA 1
ATOM 2150 C C . LYS A 1 276 ? 36.637 -10.964 -6.244 1.00 47.94 276 LYS A C 1
ATOM 2152 O O . LYS A 1 276 ? 36.517 -10.710 -7.428 1.00 47.94 276 LYS A O 1
ATOM 2157 N N . ILE A 1 277 ? 35.606 -11.166 -5.417 1.00 47.47 277 ILE A N 1
ATOM 2158 C CA . ILE A 1 277 ? 34.191 -11.169 -5.834 1.00 47.47 277 ILE A CA 1
ATOM 2159 C C . ILE A 1 277 ? 33.797 -9.816 -6.437 1.00 47.47 277 ILE A C 1
ATOM 2161 O O . ILE A 1 277 ? 33.181 -9.761 -7.495 1.00 47.47 277 ILE A O 1
ATOM 2165 N N . LEU A 1 278 ? 34.190 -8.705 -5.804 1.00 45.47 278 LEU A N 1
ATOM 2166 C CA . LEU A 1 278 ? 33.934 -7.366 -6.344 1.00 45.47 278 LEU A CA 1
ATOM 2167 C C . LEU A 1 278 ? 34.618 -7.151 -7.703 1.00 45.47 278 LEU A C 1
ATOM 2169 O O . LEU A 1 278 ? 34.036 -6.509 -8.571 1.00 45.47 278 LEU A O 1
ATOM 2173 N N . LEU A 1 279 ? 35.809 -7.720 -7.907 1.00 43.16 279 LEU A N 1
ATOM 2174 C CA . LEU A 1 279 ? 36.537 -7.650 -9.173 1.00 43.16 279 LEU A CA 1
ATOM 2175 C C . LEU A 1 279 ? 35.995 -8.615 -10.248 1.00 43.16 279 LEU A C 1
ATOM 2177 O O . LEU A 1 279 ? 36.035 -8.259 -11.418 1.00 43.16 279 LEU A O 1
ATOM 2181 N N . SER A 1 280 ? 35.498 -9.804 -9.886 1.00 39.72 280 SER A N 1
ATOM 2182 C CA . SER A 1 280 ? 35.015 -10.820 -10.839 1.00 39.72 280 SER A CA 1
ATOM 2183 C C . SER A 1 280 ? 33.558 -10.640 -11.253 1.00 39.72 280 SER A C 1
ATOM 2185 O O . SER A 1 280 ? 33.227 -10.840 -12.416 1.00 39.72 280 SER A O 1
ATOM 2187 N N . ASP A 1 281 ? 32.692 -10.270 -10.311 1.00 40.19 281 ASP A N 1
ATOM 2188 C CA . ASP A 1 281 ? 31.238 -10.276 -10.514 1.00 40.19 281 ASP A CA 1
ATOM 2189 C C . ASP A 1 281 ? 30.705 -8.874 -10.871 1.00 40.19 281 ASP A C 1
ATOM 2191 O O . ASP A 1 281 ? 29.567 -8.740 -11.322 1.00 40.19 281 ASP A O 1
ATOM 2195 N N . TYR A 1 282 ? 31.522 -7.830 -10.661 1.00 39.81 282 TYR A N 1
ATOM 2196 C CA . TYR A 1 282 ? 31.147 -6.416 -10.814 1.00 39.81 282 TYR A CA 1
ATOM 2197 C C . TYR A 1 282 ? 32.260 -5.527 -11.413 1.00 39.81 282 TYR A C 1
ATOM 2199 O O . TYR A 1 282 ? 32.118 -4.305 -11.396 1.00 39.81 282 TYR A O 1
ATOM 2207 N N . GLU A 1 283 ? 33.384 -6.105 -11.867 1.00 42.41 283 GLU A N 1
ATOM 2208 C CA . GLU A 1 283 ? 34.586 -5.409 -12.390 1.00 42.41 283 GLU A CA 1
ATOM 2209 C C . GLU A 1 283 ? 35.180 -4.316 -11.460 1.00 42.41 283 GLU A C 1
ATOM 2211 O O . GLU A 1 283 ? 36.031 -3.507 -11.839 1.00 42.41 283 GLU A O 1
ATOM 2216 N N . ALA A 1 284 ? 34.774 -4.297 -10.189 1.00 38.31 284 ALA A N 1
ATOM 2217 C CA . ALA A 1 284 ? 35.037 -3.219 -9.248 1.00 38.31 284 ALA A CA 1
ATOM 2218 C C . ALA A 1 284 ? 36.373 -3.415 -8.512 1.00 38.31 284 ALA A C 1
ATOM 2220 O O . ALA A 1 284 ? 36.436 -3.968 -7.409 1.00 38.31 284 ALA A O 1
ATOM 2221 N N . ASN A 1 285 ? 37.459 -2.906 -9.100 1.00 50.38 285 ASN A N 1
ATOM 2222 C CA . ASN A 1 285 ? 38.801 -2.951 -8.512 1.00 50.38 285 ASN A CA 1
ATOM 2223 C C . ASN A 1 285 ? 38.948 -2.027 -7.280 1.00 50.38 285 ASN A C 1
ATOM 2225 O O . ASN A 1 285 ? 39.423 -0.894 -7.359 1.00 50.38 285 ASN A O 1
ATOM 2229 N N . ILE A 1 286 ? 38.521 -2.518 -6.113 1.00 48.59 286 ILE A N 1
ATOM 2230 C CA . ILE A 1 286 ? 38.533 -1.787 -4.838 1.00 48.59 286 ILE A CA 1
ATOM 2231 C C . ILE A 1 286 ? 39.668 -2.305 -3.942 1.00 48.59 286 ILE A C 1
ATOM 2233 O O . ILE A 1 286 ? 39.823 -3.509 -3.736 1.00 48.59 286 ILE A O 1
ATOM 2237 N N . SER A 1 287 ? 40.459 -1.404 -3.345 1.00 53.16 287 SER A N 1
ATOM 2238 C CA . SER A 1 287 ? 41.558 -1.807 -2.453 1.00 53.16 287 SER A CA 1
ATOM 2239 C C . SER A 1 287 ? 41.057 -2.461 -1.154 1.00 53.16 287 SER A C 1
ATOM 2241 O O . SER A 1 287 ? 40.068 -2.026 -0.552 1.00 53.16 287 SER A O 1
ATOM 2243 N N . GLN A 1 288 ? 41.794 -3.452 -0.637 1.00 47.44 288 GLN A N 1
ATOM 2244 C CA . GLN A 1 288 ? 41.479 -4.053 0.669 1.00 47.44 288 GLN A CA 1
ATOM 2245 C C . GLN A 1 288 ? 41.508 -3.031 1.809 1.00 47.44 288 GLN A C 1
ATOM 2247 O O . GLN A 1 288 ? 40.767 -3.175 2.779 1.00 47.44 288 GLN A O 1
ATOM 2252 N N . THR A 1 289 ? 42.341 -1.993 1.709 1.00 49.34 289 THR A N 1
ATOM 2253 C CA . THR A 1 289 ? 42.395 -0.900 2.687 1.00 49.34 289 THR A CA 1
ATOM 2254 C C . THR A 1 289 ? 41.078 -0.126 2.699 1.00 49.34 289 THR A C 1
ATOM 2256 O O . THR A 1 289 ? 40.524 0.105 3.773 1.00 49.34 289 THR A O 1
ATOM 2259 N N . SER A 1 290 ? 40.509 0.164 1.524 1.00 45.28 290 SER A N 1
ATOM 2260 C CA . SER A 1 290 ? 39.191 0.794 1.368 1.00 45.28 290 SER A CA 1
ATOM 2261 C C . SER A 1 290 ? 38.073 -0.079 1.952 1.00 45.28 290 SER A C 1
ATOM 2263 O O . SER A 1 290 ? 37.240 0.423 2.706 1.00 45.28 290 SER A O 1
ATOM 2265 N N . ILE A 1 291 ? 38.096 -1.395 1.696 1.00 48.72 291 ILE A N 1
ATOM 2266 C CA . ILE A 1 291 ? 37.138 -2.367 2.264 1.00 48.72 291 ILE A CA 1
ATOM 2267 C C . ILE A 1 291 ? 37.232 -2.389 3.803 1.00 48.72 291 ILE A C 1
ATOM 2269 O O . ILE A 1 291 ? 36.224 -2.271 4.504 1.00 48.72 291 ILE A O 1
ATOM 2273 N N . ARG A 1 292 ? 38.450 -2.471 4.359 1.00 48.91 292 ARG A N 1
ATOM 2274 C CA . ARG A 1 292 ? 38.703 -2.452 5.815 1.00 48.91 292 ARG A CA 1
ATOM 2275 C C . ARG A 1 292 ? 38.319 -1.112 6.462 1.00 48.91 292 ARG A C 1
ATOM 2277 O O . ARG A 1 292 ? 37.880 -1.106 7.611 1.00 48.91 292 ARG A O 1
ATOM 2284 N N . TYR A 1 293 ? 38.475 0.009 5.755 1.00 45.72 293 TYR A N 1
ATOM 2285 C CA . TYR A 1 293 ? 38.101 1.346 6.228 1.00 45.72 293 TYR A CA 1
ATOM 2286 C C . TYR A 1 293 ? 36.578 1.538 6.244 1.00 45.72 293 TYR A C 1
ATOM 2288 O O . TYR A 1 293 ? 36.021 1.938 7.269 1.00 45.72 293 TYR A O 1
ATOM 2296 N N . ALA A 1 294 ? 35.888 1.157 5.161 1.00 45.50 294 ALA A N 1
ATOM 2297 C CA . ALA A 1 294 ? 34.427 1.151 5.097 1.00 45.50 294 ALA A CA 1
ATOM 2298 C C . ALA A 1 294 ? 33.818 0.320 6.240 1.00 45.50 294 ALA A C 1
ATOM 2300 O O . ALA A 1 294 ? 32.885 0.779 6.897 1.00 45.50 294 ALA A O 1
ATOM 2301 N N . ARG A 1 295 ? 34.411 -0.846 6.544 1.00 51.44 295 ARG A N 1
ATOM 2302 C CA . ARG A 1 295 ? 34.022 -1.712 7.669 1.00 51.44 295 ARG A CA 1
ATOM 2303 C C . ARG A 1 295 ? 34.141 -1.030 9.038 1.00 51.44 295 ARG A C 1
ATOM 2305 O O . ARG A 1 295 ? 33.231 -1.158 9.852 1.00 51.44 295 ARG A O 1
ATOM 2312 N N . ARG A 1 296 ? 35.223 -0.282 9.309 1.00 44.69 296 ARG A N 1
ATOM 2313 C CA . ARG A 1 296 ? 35.352 0.483 10.572 1.00 44.69 296 ARG A CA 1
ATOM 2314 C C . ARG A 1 296 ? 34.268 1.556 10.682 1.00 44.69 296 ARG A C 1
ATOM 2316 O O . ARG A 1 296 ? 33.626 1.663 11.719 1.00 44.69 296 ARG A O 1
ATOM 2323 N N . ARG A 1 297 ? 33.995 2.277 9.589 1.00 41.12 297 ARG A N 1
ATOM 2324 C CA . ARG A 1 297 ? 32.931 3.298 9.501 1.00 41.12 297 ARG A CA 1
ATOM 2325 C C . ARG A 1 297 ? 31.502 2.711 9.454 1.00 41.12 297 ARG A C 1
ATOM 2327 O O . ARG A 1 297 ? 30.537 3.456 9.306 1.00 41.12 297 ARG A O 1
ATOM 2334 N N . LEU A 1 298 ? 31.366 1.387 9.566 1.00 38.38 298 LEU A N 1
ATOM 2335 C CA . LEU A 1 298 ? 30.108 0.638 9.676 1.00 38.38 298 LEU A CA 1
ATOM 2336 C C . LEU A 1 298 ? 29.870 0.058 11.085 1.00 38.38 298 LEU A C 1
ATOM 2338 O O . LEU A 1 298 ? 28.830 -0.551 11.310 1.00 38.38 298 LEU A O 1
ATOM 2342 N N . GLY A 1 299 ? 30.808 0.222 12.028 1.00 36.97 299 GLY A N 1
ATOM 2343 C CA . GLY A 1 299 ? 30.664 -0.259 13.411 1.00 36.97 299 GLY A CA 1
ATOM 2344 C C . GLY A 1 299 ? 30.822 -1.775 13.606 1.00 36.97 299 GLY A C 1
ATOM 2345 O O . GLY A 1 299 ? 30.636 -2.272 14.714 1.00 36.97 299 GLY A O 1
ATOM 2346 N N . TRP A 1 300 ? 31.179 -2.531 12.561 1.00 41.84 300 TRP A N 1
ATOM 2347 C CA . TRP A 1 300 ? 31.264 -3.995 12.624 1.00 41.84 300 TRP A CA 1
ATOM 2348 C C . TRP A 1 300 ? 32.495 -4.450 13.429 1.00 41.84 300 TRP A C 1
ATOM 2350 O O . TRP A 1 300 ? 33.630 -4.428 12.930 1.00 41.84 300 TRP A O 1
ATOM 2360 N N . LYS A 1 301 ? 32.262 -4.860 14.685 1.00 34.12 301 LYS A N 1
ATOM 2361 C CA . LYS A 1 301 ? 33.265 -5.476 15.570 1.00 34.12 301 LYS A CA 1
ATOM 2362 C C . LYS A 1 301 ? 33.738 -6.827 15.015 1.00 34.12 301 LYS A C 1
ATOM 2364 O O . LYS A 1 301 ? 33.038 -7.481 14.251 1.00 34.12 301 LYS A O 1
ATOM 2369 N N . PHE A 1 302 ? 34.944 -7.229 15.409 1.00 34.88 302 PHE A N 1
ATOM 2370 C CA . PHE A 1 302 ? 35.525 -8.534 15.091 1.00 34.88 302 PHE A CA 1
ATOM 2371 C C . PHE A 1 302 ? 35.594 -9.390 16.358 1.00 34.88 302 PHE A C 1
ATOM 2373 O O . PHE A 1 302 ? 36.351 -9.068 17.272 1.00 34.88 302 PHE A O 1
ATOM 2380 N N . THR A 1 303 ? 34.877 -10.509 16.375 1.00 29.73 303 THR A N 1
ATOM 2381 C CA . THR A 1 303 ? 35.409 -11.751 16.952 1.00 29.73 303 THR A CA 1
ATOM 2382 C C . THR A 1 303 ? 36.455 -12.325 15.985 1.00 29.73 303 THR A C 1
ATOM 2384 O O . THR A 1 303 ? 36.527 -11.926 14.820 1.00 29.73 303 THR A O 1
ATOM 2387 N N . LYS A 1 304 ? 37.333 -13.224 16.452 1.00 32.56 304 LYS A N 1
ATOM 2388 C CA . LYS A 1 304 ? 38.451 -13.743 15.631 1.00 32.56 304 LYS A CA 1
ATOM 2389 C C . LYS A 1 304 ? 38.030 -14.721 14.521 1.00 32.56 304 LYS A C 1
ATOM 2391 O O . LYS A 1 304 ? 38.878 -15.109 13.722 1.00 32.56 304 LYS A O 1
ATOM 2396 N N . THR A 1 305 ? 36.752 -15.076 14.449 1.00 31.73 305 THR A N 1
ATOM 2397 C CA . THR A 1 305 ? 36.187 -16.071 13.536 1.00 31.73 305 THR A CA 1
ATOM 2398 C C . THR A 1 305 ? 34.890 -15.564 12.888 1.00 31.73 305 THR A C 1
ATOM 2400 O O . THR A 1 305 ? 33.970 -15.153 13.586 1.00 31.73 305 THR A O 1
ATOM 2403 N N . GLU A 1 306 ? 34.830 -15.701 11.554 1.00 30.72 306 GLU A N 1
ATOM 2404 C CA . GLU A 1 306 ? 33.647 -16.170 10.795 1.00 30.72 306 GLU A CA 1
ATOM 2405 C C . GLU A 1 306 ? 32.461 -15.190 10.505 1.00 30.72 306 GLU A C 1
ATOM 2407 O O . GLU A 1 306 ? 32.075 -14.378 11.335 1.00 30.72 306 GLU A O 1
ATOM 2412 N N . PHE A 1 307 ? 31.905 -15.225 9.270 1.00 27.67 307 PHE A N 1
ATOM 2413 C CA . PHE A 1 307 ? 30.919 -14.242 8.726 1.00 27.67 307 PHE A CA 1
ATOM 2414 C C . PHE A 1 307 ? 29.838 -14.885 7.802 1.00 27.67 307 PHE A C 1
ATOM 2416 O O . PHE A 1 307 ? 29.358 -15.948 8.167 1.00 27.67 307 PHE A O 1
ATOM 2423 N N . CYS A 1 308 ? 29.455 -14.346 6.620 1.00 32.38 308 CYS A N 1
ATOM 2424 C CA . CYS A 1 308 ? 28.408 -14.935 5.737 1.00 32.38 308 CYS A CA 1
ATOM 2425 C C . CYS A 1 308 ? 28.443 -14.557 4.217 1.00 32.38 308 CYS A C 1
ATOM 2427 O O . CYS A 1 308 ? 28.771 -13.409 3.904 1.00 32.38 308 CYS A O 1
ATOM 2429 N N . PRO A 1 309 ? 28.050 -15.479 3.297 1.00 34.91 309 PRO A N 1
ATOM 2430 C CA . PRO A 1 309 ? 27.534 -15.257 1.936 1.00 34.91 309 PRO A CA 1
ATOM 2431 C C . PRO A 1 309 ? 26.159 -15.934 1.658 1.00 34.91 309 PRO A C 1
ATOM 2433 O O . PRO A 1 309 ? 25.737 -16.821 2.389 1.00 34.91 309 PRO A O 1
ATOM 2436 N N . MET A 1 310 ? 25.539 -15.629 0.509 1.00 29.03 310 MET A N 1
ATOM 2437 C CA . MET A 1 310 ? 24.811 -16.617 -0.319 1.00 29.03 310 MET A CA 1
ATOM 2438 C C . MET A 1 310 ? 24.725 -16.116 -1.772 1.00 29.03 310 MET A C 1
ATOM 2440 O O . MET A 1 310 ? 24.072 -15.110 -2.035 1.00 29.03 310 MET A O 1
ATOM 2444 N N . ILE A 1 311 ? 25.379 -16.809 -2.715 1.00 26.78 311 ILE A N 1
ATOM 2445 C CA . ILE A 1 311 ? 25.271 -16.581 -4.170 1.00 26.78 311 ILE A CA 1
ATOM 2446 C C . ILE A 1 311 ? 25.316 -17.944 -4.893 1.00 26.78 311 ILE A C 1
ATOM 2448 O O . ILE A 1 311 ? 26.288 -18.675 -4.754 1.00 26.78 311 ILE A O 1
ATOM 2452 N N . ARG A 1 312 ? 24.278 -18.226 -5.702 1.00 31.25 312 ARG A N 1
ATOM 2453 C CA . ARG A 1 312 ? 24.147 -19.270 -6.756 1.00 31.25 312 ARG A CA 1
ATOM 2454 C C . ARG A 1 312 ? 24.374 -20.766 -6.421 1.00 31.25 312 ARG A C 1
ATOM 2456 O O . ARG A 1 312 ? 25.492 -21.228 -6.234 1.00 31.25 312 ARG A O 1
ATOM 2463 N N . LYS A 1 313 ? 23.325 -21.557 -6.689 1.00 31.66 313 LYS A N 1
ATOM 2464 C CA . LYS A 1 313 ? 23.324 -22.716 -7.623 1.00 31.66 313 LYS A CA 1
ATOM 2465 C C . LYS A 1 313 ? 22.058 -22.564 -8.493 1.00 31.66 313 LYS A C 1
ATOM 2467 O O . LYS A 1 313 ? 21.061 -22.079 -7.976 1.00 31.66 313 LYS A O 1
ATOM 2472 N N . HIS A 1 314 ? 22.011 -22.860 -9.791 1.00 28.00 314 HIS A N 1
ATOM 2473 C CA . HIS A 1 314 ? 22.632 -23.962 -10.533 1.00 28.00 314 HIS A CA 1
ATOM 2474 C C . HIS A 1 314 ? 23.284 -23.536 -11.860 1.00 28.00 314 HIS A C 1
ATOM 2476 O O . HIS A 1 314 ? 22.778 -22.651 -12.540 1.00 28.00 314 HIS A O 1
ATOM 2482 N N . HIS A 1 315 ? 24.332 -24.262 -12.268 1.00 28.12 315 HIS A N 1
ATOM 2483 C CA . HIS A 1 315 ? 24.311 -25.081 -13.493 1.00 28.12 315 HIS A CA 1
ATOM 2484 C C . HIS A 1 315 ? 25.596 -25.914 -13.599 1.00 28.12 315 HIS A C 1
ATOM 2486 O O . HIS A 1 315 ? 26.675 -25.333 -13.704 1.00 28.12 315 HIS A O 1
ATOM 2492 N N . LYS A 1 316 ? 25.454 -27.246 -13.607 1.00 32.22 316 LYS A N 1
ATOM 2493 C CA . LYS A 1 316 ? 26.019 -28.189 -14.596 1.00 32.22 316 LYS A CA 1
ATOM 2494 C C . LYS A 1 316 ? 25.921 -29.632 -14.096 1.00 32.22 316 LYS A C 1
ATOM 2496 O O . LYS A 1 316 ? 26.294 -29.923 -12.964 1.00 32.22 316 LYS A O 1
ATOM 2501 N N . GLU A 1 317 ? 25.448 -30.500 -14.980 1.00 34.50 317 GLU A N 1
ATOM 2502 C CA . GLU A 1 317 ? 25.947 -31.871 -15.092 1.00 34.50 317 GLU A CA 1
ATOM 2503 C C . GLU A 1 317 ? 27.135 -31.860 -16.075 1.00 34.50 317 GLU A C 1
ATOM 2505 O O . GLU A 1 317 ? 27.297 -30.880 -16.816 1.00 34.50 317 GLU A O 1
ATOM 2510 N N . VAL A 1 318 ? 27.907 -32.956 -16.092 1.00 31.64 318 VAL A N 1
ATOM 2511 C CA . VAL A 1 318 ? 29.246 -33.099 -16.712 1.00 31.64 318 VAL A CA 1
ATOM 2512 C C . VAL A 1 318 ? 30.338 -32.325 -15.967 1.00 31.64 318 VAL A C 1
ATOM 2514 O O . VAL A 1 318 ? 30.486 -31.100 -16.191 1.00 31.64 318 VAL A O 1
#

Sequence (318 aa):
MEDDAPVIYGLEFQARALTAQAAETDAIRFLVGTQSLKFDNQIHIIDFDDENNIINKNVLLHQAGEIWHIGASPADKSVLTTCYNKTSDSRVLSCAAVWKMPSDWEMGSHESSDDSAHNPQALELLCRLDDTTHGNAACVLWEPMGDGKRVISLADNHALLWDLQESSTQATVSNIASLEGKGQLRFTSGKWSPHHNCSQLATANDTAIRGWDLRTMRLVHPSYRNARRLLLKLRHHCGQMATLYNSCCTSPQEQSHVKAVKDDLTKKLVARDLQKILLSDYEANISQTSIRYARRRLGWKFTKTEFCPMIRKHHKEV

Organism: Betta splendens (NCBI:txid158456)

InterPro domains:
  IPR015943 WD40/YVTN repeat-like-containing domain superfamily [G3DSA:2.130.10.10] (9-262)
  IPR040323 EARP and GARP complex-interacting protein 1 [PTHR14205] (1-227)
  IPR059104 EIPR1-like, beta-propeller [PF23609] (7-221)

Radius of gyration: 22.6 Å; chains: 1; bounding box: 72×50×54 Å

Foldseek 3Di:
DPDDDQDDDDDPAAWQEKDFQQQDDPWRWMWIWGADPPDFIWIKIWTADPVVRDIDIAIATDRAAGFQYKDHFNADSQKIKTFHWDDDPNDIATWIFIWGHDPCRVVVPDDDPDPPDDDHHYIHTQATPDDVVQAGWQYKAYQHPDNRQWIWTFHFFKIFIWGHDPPHRYIDGPDMAGDDDDDRWGWNDKYFDPPPNRQKIWTDTDPDIWMAGNVVSDTDPDDPVVVVVRVVVVVVVVVVSVVSVVVSDPDPVVVVVVVVVVVVQWFFDDLVVVQVCCCPVPVHNDDSVRVVVVCVVVVDDDDPDGTHDDDDDDDDDD

Secondary structure (DSSP, 8-state):
---PPPP----SS-EEEEEE-TT--SSEEEEEEE--SSS-EEEEEEEEETTTTEEEEEEEEETT-EEEEEEE-SS-TTEEEEEEEEEETTEEEEEEEEEE--TTGGGTTS--------PPPBPEEEEE---TTT--EEEEEE-TTS-S-EEEEEETTEEEEEEE-TT-SBEEEEEEEE--SSS-----EEEE-SSSTT-EEEEEETTEEEEEETTTTEEPP--HHHHHHHHHHHHHHHHHHHHHHHHH---HHHHHHHHHHHHHS-----HHHHHHHHHHHS-----HHHHHHHHHTTT----SS-------------